Protein AF-Q9XT70-F1 (afdb_monomer)

Solvent-accessible surface area (backbone atoms only — not comparable to full-atom values): 12706 Å² total; per-residue (Å²): 133,89,72,71,48,48,36,24,62,34,78,86,29,61,79,44,94,77,24,34,85,48,96,60,11,75,84,55,67,31,37,98,46,41,75,64,40,51,82,81,72,57,99,53,36,26,34,43,27,81,56,88,96,44,74,44,83,43,78,46,89,71,80,67,80,89,75,64,72,74,79,65,67,95,86,60,75,70,74,50,57,66,58,56,82,60,82,86,77,76,94,63,86,90,65,75,94,70,61,32,33,74,48,19,23,46,26,46,32,27,38,59,44,100,86,75,50,73,43,84,76,44,68,31,37,26,58,43,59,39,34,31,41,37,46,26,79,80,34,73,94,57,76,58,35,83,40,35,38,40,34,33,28,59,69,48,95,90,52,94,48,91,83,42,47,67,25,42,40,79,39,70,45,63,41,89,76,50,42,71,90,54,102,56,70,37,59,54,35,21,43,35,34,40,27,28,98,83,71,41,53,62,71,48,52,74,30,27,29,22,38,65,80,137

Secondary structure (DSSP, 8-state):
-PPPBPPTTSHHHHTSSS-TTSTTTTTTT-SSS---B-TT--SS-EEEEEETTEEEEEE--PPPTTS------TT-----TT--SSPPPP--TT-----GGGSTTEEEEEEE-TTS-EEEEEEEEEEETTEEEE-GGGTTT---GGGEEEEES-S-TTS--TT-EEEEEEEEEE-TT-B-SSSS-BT--EEEEEE-TTSPPPPP-SS--PPPP-

Structure (mmCIF, N/CA/C/O backbone):
data_AF-Q9XT70-F1
#
_entry.id   AF-Q9XT70-F1
#
loop_
_atom_site.group_PDB
_atom_site.id
_atom_site.type_symbol
_atom_site.label_atom_id
_atom_site.label_alt_id
_atom_site.label_c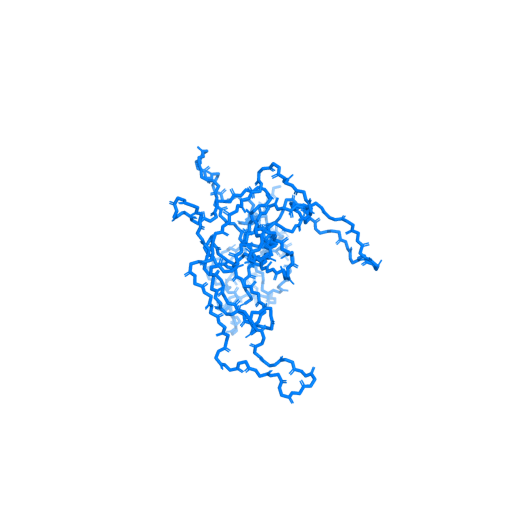omp_id
_atom_site.label_asym_id
_atom_site.label_entity_id
_atom_site.label_seq_id
_atom_site.pdbx_PDB_ins_code
_atom_site.Cartn_x
_atom_site.Cartn_y
_atom_site.Cartn_z
_atom_site.occupancy
_atom_site.B_iso_or_equiv
_atom_site.auth_seq_id
_atom_site.auth_comp_id
_atom_site.auth_asym_id
_atom_site.auth_atom_id
_atom_site.pdbx_PDB_model_num
ATOM 1 N N . MET A 1 1 ? -23.786 9.198 40.413 1.00 52.06 1 MET A N 1
ATOM 2 C CA . MET A 1 1 ? -23.468 7.870 40.974 1.00 52.06 1 MET A CA 1
ATOM 3 C C . MET A 1 1 ? -24.018 6.827 40.024 1.00 52.06 1 MET A C 1
ATOM 5 O O . MET A 1 1 ? -25.213 6.872 39.750 1.00 52.06 1 MET A O 1
ATOM 9 N N . ASP A 1 2 ? -23.165 5.968 39.469 1.00 73.69 2 ASP A N 1
ATOM 10 C CA . ASP A 1 2 ? -23.615 4.888 38.587 1.00 73.69 2 ASP A CA 1
ATOM 11 C C . ASP A 1 2 ? -24.279 3.796 39.440 1.00 73.69 2 ASP A C 1
ATOM 13 O O . ASP A 1 2 ? -23.709 3.357 40.441 1.0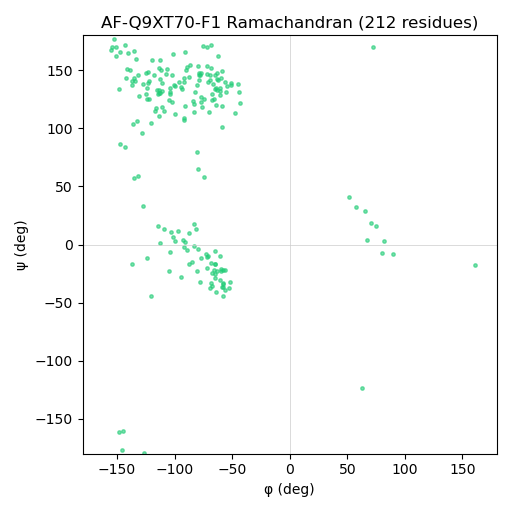0 73.69 2 ASP A O 1
ATOM 17 N N . ARG A 1 3 ? -25.525 3.426 39.113 1.00 86.62 3 ARG A N 1
ATOM 18 C CA . ARG A 1 3 ? -26.271 2.410 39.866 1.00 86.62 3 ARG A CA 1
ATOM 19 C C . ARG A 1 3 ? -25.780 1.017 39.468 1.00 86.62 3 ARG A C 1
ATOM 21 O O . ARG A 1 3 ? -25.443 0.809 38.303 1.00 86.62 3 ARG A O 1
ATOM 28 N N . PRO A 1 4 ? -25.764 0.049 40.399 1.00 91.88 4 PRO A N 1
ATOM 29 C CA . PRO A 1 4 ? -25.389 -1.314 40.062 1.00 91.88 4 PRO A CA 1
ATOM 30 C C . PRO A 1 4 ? -26.407 -1.922 39.093 1.00 91.88 4 PRO A C 1
ATOM 32 O O . PRO A 1 4 ? -27.621 -1.828 39.296 1.00 91.88 4 PRO A O 1
ATOM 35 N N . CYS A 1 5 ? -25.893 -2.565 38.050 1.00 94.69 5 CYS A N 1
ATOM 36 C CA . CYS A 1 5 ? -26.696 -3.319 37.102 1.00 94.69 5 CYS A CA 1
ATOM 37 C C . CYS A 1 5 ? -27.397 -4.502 37.785 1.00 94.69 5 CYS A C 1
ATOM 39 O O . CYS A 1 5 ? -26.812 -5.194 38.627 1.00 94.69 5 CYS A O 1
ATOM 41 N N . LEU A 1 6 ? -28.632 -4.764 37.367 1.00 95.56 6 LEU A N 1
ATOM 42 C CA . LEU A 1 6 ? -29.390 -5.965 37.693 1.00 95.56 6 LEU A CA 1
ATOM 43 C C . LEU A 1 6 ? -28.899 -7.148 36.855 1.00 95.56 6 LEU A C 1
ATOM 45 O O . LEU A 1 6 ? -28.489 -6.991 35.705 1.00 95.56 6 LEU A O 1
ATOM 49 N N . ALA A 1 7 ? -28.970 -8.350 37.428 1.00 94.94 7 ALA A N 1
ATOM 50 C CA . ALA A 1 7 ? -28.641 -9.564 36.695 1.00 94.94 7 ALA A CA 1
ATOM 51 C C . ALA A 1 7 ? -29.695 -9.860 35.616 1.00 94.94 7 ALA A C 1
ATOM 53 O O . ALA A 1 7 ? -30.896 -9.706 35.867 1.00 94.94 7 ALA A O 1
ATOM 54 N N . TRP A 1 8 ? -29.265 -10.335 34.443 1.00 95.06 8 TRP A N 1
ATOM 55 C CA . TRP A 1 8 ? -30.164 -10.609 33.309 1.00 95.06 8 TRP A CA 1
ATOM 56 C C . TRP A 1 8 ? -31.172 -11.736 33.577 1.00 95.06 8 TRP A C 1
ATOM 58 O O . TRP A 1 8 ? -32.170 -11.852 32.869 1.00 95.06 8 TRP A O 1
ATOM 68 N N . ASN A 1 9 ? -30.933 -12.548 34.607 1.00 92.62 9 ASN A N 1
ATOM 69 C CA . ASN A 1 9 ? -31.823 -13.607 35.084 1.00 92.62 9 ASN A CA 1
ATOM 70 C C . ASN A 1 9 ? -32.626 -13.222 36.345 1.00 92.62 9 ASN A C 1
ATOM 72 O O . ASN A 1 9 ? -33.260 -14.082 36.951 1.00 92.62 9 ASN A O 1
ATOM 76 N N . SER A 1 10 ? -32.556 -11.969 36.804 1.00 94.50 10 SER A N 1
ATOM 77 C CA . SER A 1 10 ? -33.317 -11.528 37.980 1.00 94.50 10 SER A CA 1
ATOM 78 C C . SER A 1 10 ? -34.811 -11.421 37.663 1.00 94.50 10 SER A C 1
ATOM 80 O O . SER A 1 10 ? -35.183 -11.037 36.556 1.00 94.50 10 SER A O 1
ATOM 82 N N . ALA A 1 11 ? -35.677 -11.696 38.644 1.00 92.50 11 ALA A N 1
ATOM 83 C CA . ALA A 1 11 ? -37.135 -11.681 38.463 1.00 92.50 11 ALA A CA 1
ATOM 84 C C . ALA A 1 11 ? -37.662 -10.368 37.845 1.00 92.50 11 ALA A C 1
ATOM 86 O O . ALA A 1 11 ? -38.523 -10.383 36.971 1.00 92.50 11 ALA A O 1
ATOM 87 N N . ASN A 1 12 ? -37.069 -9.236 38.232 1.00 90.56 12 ASN A N 1
ATOM 88 C CA . ASN A 1 12 ? -37.420 -7.908 37.721 1.00 90.56 12 ASN A CA 1
ATOM 89 C C . ASN A 1 12 ? -36.971 -7.654 36.270 1.00 90.56 12 ASN A C 1
ATOM 91 O O . ASN A 1 12 ? -37.481 -6.735 35.629 1.00 90.56 12 ASN A O 1
ATOM 95 N N . VAL A 1 13 ? -36.002 -8.422 35.764 1.00 93.62 13 VAL A N 1
ATOM 96 C CA . VAL A 1 13 ? -35.510 -8.342 34.379 1.00 93.62 13 VAL A CA 1
ATOM 97 C C . VAL A 1 13 ? -36.213 -9.359 33.482 1.00 93.62 13 VAL A C 1
ATOM 99 O O . VAL A 1 13 ? -36.415 -9.072 32.309 1.00 93.62 13 VAL A O 1
ATOM 102 N N . LEU A 1 14 ? -36.677 -10.494 34.017 1.00 91.50 14 LEU A N 1
ATOM 103 C CA . LEU A 1 14 ? -37.435 -11.495 33.248 1.00 91.50 14 LEU A CA 1
ATOM 104 C C . LEU A 1 14 ? -38.740 -10.944 32.642 1.00 91.50 14 LEU A C 1
ATOM 106 O O . LEU A 1 14 ? -39.234 -11.484 31.661 1.00 91.50 14 LEU A O 1
ATOM 110 N N . THR A 1 15 ? -39.275 -9.846 33.182 1.00 90.69 15 THR A N 1
ATOM 111 C CA . THR A 1 15 ? -40.440 -9.135 32.625 1.00 90.69 15 THR A CA 1
ATOM 112 C C . THR A 1 15 ? -40.085 -8.157 31.496 1.00 90.69 15 THR A C 1
ATOM 114 O O . THR A 1 15 ? -40.968 -7.486 30.961 1.00 90.69 15 THR A O 1
ATOM 117 N N . LYS A 1 16 ? -38.801 -8.020 31.141 1.00 93.56 16 LYS A N 1
ATOM 118 C CA . LYS A 1 16 ? -38.301 -7.089 30.118 1.00 93.56 16 LYS A CA 1
ATOM 119 C C . LYS A 1 16 ? -38.001 -7.789 28.800 1.00 93.56 16 LYS A C 1
ATOM 121 O O . LYS A 1 16 ? -37.828 -9.002 28.737 1.00 93.56 16 LYS A O 1
ATOM 126 N N . THR A 1 17 ? -37.861 -6.989 27.743 1.00 93.19 17 THR A N 1
ATOM 127 C CA . THR A 1 17 ? -37.582 -7.472 26.387 1.00 93.19 17 THR A CA 1
ATOM 128 C C . THR A 1 17 ? -36.304 -8.299 26.301 1.00 93.19 17 THR A C 1
ATOM 130 O O . THR A 1 17 ? -36.337 -9.346 25.667 1.00 93.19 17 THR A O 1
ATOM 133 N N . TYR A 1 18 ? -35.203 -7.876 26.934 1.00 93.50 18 TYR A N 1
ATOM 134 C CA . TYR A 1 18 ? -33.921 -8.593 26.924 1.00 93.50 18 TYR A CA 1
ATOM 135 C C . TYR A 1 18 ? -33.639 -9.210 28.294 1.00 93.50 18 TYR A C 1
ATOM 137 O O . TYR A 1 18 ? -33.458 -8.497 29.275 1.00 93.50 18 TYR A O 1
ATOM 145 N N . HIS A 1 19 ? -33.606 -10.537 28.371 1.00 93.81 19 HIS A N 1
ATOM 146 C CA . HIS A 1 19 ? -33.410 -11.275 29.618 1.00 93.81 19 HIS A CA 1
ATOM 147 C C . HIS A 1 19 ? -32.815 -12.664 29.338 1.00 93.81 19 HIS A C 1
ATOM 149 O O . HIS A 1 19 ? -32.779 -13.115 28.195 1.00 93.81 19 HIS A O 1
ATOM 155 N N . ALA A 1 20 ? -32.349 -13.353 30.380 1.00 92.69 20 ALA A N 1
ATOM 156 C CA . ALA A 1 20 ? -31.573 -14.591 30.252 1.00 92.69 20 ALA A CA 1
ATOM 157 C C . ALA A 1 20 ? -32.372 -15.845 29.825 1.00 92.69 20 ALA A C 1
ATOM 159 O O . ALA A 1 20 ? -31.768 -16.883 29.586 1.00 92.69 20 ALA A O 1
ATOM 160 N N . HIS A 1 21 ? -33.709 -15.788 29.762 1.00 90.44 21 HIS A N 1
ATOM 161 C CA . HIS A 1 21 ? -34.572 -16.927 29.382 1.00 90.44 21 HIS A CA 1
ATOM 162 C C . HIS A 1 21 ? -35.039 -16.877 27.922 1.00 90.44 21 HIS A C 1
ATOM 164 O O . HIS A 1 21 ? -35.816 -17.728 27.488 1.00 90.44 21 HIS A O 1
ATOM 170 N N . ARG A 1 22 ? -34.582 -15.889 27.149 1.00 91.62 22 ARG A N 1
ATOM 171 C CA . ARG A 1 22 ? -34.867 -15.855 25.717 1.00 91.62 22 ARG A CA 1
ATOM 172 C C . ARG A 1 22 ? -34.141 -16.992 24.989 1.00 91.62 22 ARG A C 1
ATOM 174 O O . ARG A 1 22 ? -33.039 -17.355 25.401 1.00 91.62 22 ARG A O 1
ATOM 181 N N . PRO A 1 23 ? -34.676 -17.484 23.858 1.00 90.94 23 PRO A N 1
ATOM 182 C CA . PRO A 1 23 ? -34.008 -18.515 23.060 1.00 90.94 23 PRO A CA 1
ATOM 183 C C . PRO A 1 23 ? -32.604 -18.113 22.570 1.00 90.94 23 PRO A C 1
ATOM 185 O O . PRO A 1 23 ? -31.710 -18.948 22.488 1.00 90.94 23 PRO A O 1
ATOM 188 N N . ASP A 1 24 ? -32.397 -16.826 22.279 1.00 89.75 24 ASP A N 1
ATOM 189 C CA . ASP A 1 24 ? -31.154 -16.230 21.768 1.00 89.75 24 ASP A CA 1
ATOM 190 C C . ASP A 1 24 ? -30.227 -15.690 22.876 1.00 89.75 24 ASP A C 1
ATOM 192 O O . ASP A 1 24 ? -29.172 -15.118 22.591 1.00 89.75 24 ASP A O 1
ATOM 196 N N . ALA A 1 25 ? -30.582 -15.881 24.153 1.00 85.31 25 ALA A N 1
ATOM 197 C CA . ALA A 1 25 ? -29.895 -15.260 25.284 1.00 85.31 25 ALA A CA 1
ATOM 198 C C . ALA A 1 25 ? -28.391 -15.576 25.323 1.00 85.31 25 ALA A C 1
ATOM 200 O O . ALA A 1 25 ? -27.586 -14.684 25.591 1.00 85.31 25 ALA A O 1
ATOM 201 N N . LEU A 1 26 ? -27.995 -16.810 24.993 1.00 80.94 26 LEU A N 1
ATOM 202 C CA . LEU A 1 26 ? -26.588 -17.220 24.973 1.00 80.94 26 LEU A CA 1
ATOM 203 C C . LEU A 1 26 ? -25.774 -16.455 23.917 1.00 80.94 26 LEU A C 1
ATOM 205 O O . LEU A 1 26 ? -24.659 -16.026 24.203 1.00 80.94 26 LEU A O 1
ATOM 209 N N . GLN A 1 27 ? -26.342 -16.239 22.727 1.00 85.94 27 GLN A N 1
ATOM 210 C CA . GLN A 1 27 ? -25.689 -15.512 21.629 1.00 85.94 27 GLN A CA 1
ATOM 211 C C . GLN A 1 27 ? -25.545 -14.021 21.953 1.00 85.94 27 GLN A C 1
ATOM 213 O O . GLN A 1 27 ? -24.521 -13.409 21.665 1.00 85.94 27 GLN A O 1
ATOM 218 N N . LEU A 1 28 ? -26.549 -13.453 22.623 1.00 88.00 28 LEU A N 1
ATOM 219 C CA . LEU A 1 28 ? -26.556 -12.064 23.087 1.00 88.00 28 LEU A CA 1
ATOM 220 C C . LEU A 1 28 ? -25.743 -11.855 24.382 1.00 88.00 28 LEU A C 1
ATOM 222 O O . LEU A 1 28 ? -25.624 -10.730 24.878 1.00 88.00 28 LEU A O 1
ATOM 226 N N . GLY A 1 29 ? -25.201 -12.931 24.960 1.00 89.00 29 GLY A N 1
ATOM 227 C CA . GLY A 1 29 ? -24.465 -12.907 26.220 1.00 89.00 29 GLY A CA 1
ATOM 228 C C . GLY A 1 29 ? -25.324 -12.520 27.429 1.00 89.00 29 GLY A C 1
ATOM 229 O O . GLY A 1 29 ? -24.804 -11.919 28.367 1.00 89.00 29 GLY A O 1
ATOM 230 N N . LEU A 1 30 ? -26.627 -12.801 27.421 1.00 92.50 30 LEU A N 1
ATOM 231 C CA . LEU A 1 30 ? -27.560 -12.543 28.522 1.00 92.50 30 LEU A CA 1
ATOM 232 C C . LEU A 1 30 ? -27.627 -13.786 29.424 1.00 92.50 30 LEU A C 1
ATOM 234 O O . LEU A 1 30 ? -28.202 -14.800 29.044 1.00 92.50 30 LEU A O 1
ATOM 238 N N . GLY A 1 31 ? -27.044 -13.729 30.625 1.00 89.12 31 GLY A N 1
ATOM 239 C CA . GLY A 1 31 ? -26.946 -14.899 31.509 1.00 89.12 31 GLY A CA 1
ATOM 240 C C . GLY A 1 31 ? -27.075 -14.590 33.001 1.00 89.12 31 GLY A C 1
ATOM 241 O O . GLY A 1 31 ? -27.564 -13.533 33.401 1.00 89.12 31 GLY A O 1
ATOM 242 N N . LYS A 1 32 ? -26.606 -15.515 33.849 1.00 89.75 32 LYS A N 1
ATOM 243 C CA . LYS A 1 32 ? -26.568 -15.365 35.319 1.00 89.75 32 LYS A CA 1
ATOM 244 C C . LYS A 1 32 ? -25.448 -14.408 35.763 1.00 89.75 32 LYS A C 1
ATOM 246 O O . LYS A 1 32 ? -24.541 -14.781 36.499 1.00 89.75 32 LYS A O 1
ATOM 251 N N . HIS A 1 33 ? -25.489 -13.176 35.270 1.00 90.94 33 HIS A N 1
ATOM 252 C CA . HIS A 1 33 ? -24.567 -12.091 35.599 1.00 90.94 33 HIS A CA 1
ATOM 253 C C . HIS A 1 33 ? -25.244 -10.734 35.380 1.00 90.94 33 HIS A C 1
ATOM 255 O O . HIS A 1 33 ? -26.291 -10.646 34.742 1.00 90.94 33 HIS A O 1
ATOM 261 N N . ASN A 1 34 ? -24.609 -9.657 35.836 1.00 93.50 34 ASN A N 1
ATOM 262 C CA . ASN A 1 34 ? -25.086 -8.278 35.697 1.00 93.50 34 ASN A CA 1
ATOM 263 C C . ASN A 1 34 ? -24.190 -7.391 34.812 1.00 93.50 34 ASN A C 1
ATOM 265 O O . ASN A 1 34 ? -24.289 -6.170 34.850 1.00 93.50 34 ASN A O 1
ATOM 269 N N . TYR A 1 35 ? -23.303 -7.983 34.011 1.00 93.12 35 TYR A N 1
ATOM 270 C CA . TYR A 1 35 ? -22.470 -7.235 33.069 1.00 93.12 35 TYR A CA 1
ATOM 271 C C . TYR A 1 35 ? -23.284 -6.547 31.968 1.00 93.12 35 TYR A C 1
ATOM 273 O O . TYR A 1 35 ? -24.263 -7.110 31.476 1.00 93.12 35 TYR A O 1
ATOM 281 N N . CYS A 1 36 ? -22.822 -5.375 31.529 1.00 93.19 36 CYS A N 1
ATOM 282 C CA . CYS A 1 36 ? -23.424 -4.629 30.427 1.00 93.19 36 CYS A CA 1
ATOM 283 C C . CYS A 1 36 ? -23.369 -5.411 29.110 1.00 93.19 36 CYS A C 1
ATOM 285 O O . CYS A 1 36 ? -22.375 -6.085 28.812 1.00 93.19 36 CYS A O 1
ATOM 287 N N . ARG A 1 37 ? -24.433 -5.306 28.316 1.00 94.25 37 ARG A N 1
ATOM 288 C CA . ARG A 1 37 ? -24.573 -5.941 26.999 1.00 94.25 37 ARG A CA 1
ATOM 289 C C . ARG A 1 37 ? -25.149 -4.944 26.005 1.00 94.25 37 ARG A C 1
ATOM 291 O O . ARG A 1 37 ? -25.611 -3.880 26.398 1.00 94.25 37 ARG A O 1
ATOM 298 N N . ASN A 1 38 ? -25.073 -5.272 24.722 1.00 94.44 38 ASN A N 1
ATOM 299 C CA . ASN A 1 38 ? -25.610 -4.431 23.657 1.00 94.44 38 ASN A CA 1
ATOM 300 C C . ASN A 1 38 ? -26.466 -5.260 22.682 1.00 94.44 38 ASN A C 1
ATOM 302 O O . ASN A 1 38 ? -26.111 -5.375 21.509 1.00 94.44 38 ASN A O 1
ATOM 306 N N . PRO A 1 39 ? -27.530 -5.920 23.175 1.00 93.75 39 PRO A N 1
ATOM 307 C CA . PRO A 1 39 ? -28.285 -6.895 22.387 1.00 93.75 39 PRO A CA 1
ATOM 308 C C . PRO A 1 39 ? -29.083 -6.267 21.233 1.00 93.75 39 PRO A C 1
ATOM 310 O O . PRO A 1 39 ? -29.510 -6.966 20.326 1.00 93.75 39 PRO A O 1
ATOM 313 N N . ASP A 1 40 ? -29.273 -4.951 21.260 1.00 91.94 40 ASP A N 1
ATOM 314 C CA . ASP A 1 40 ? -29.991 -4.143 20.278 1.00 91.94 40 ASP A CA 1
ATOM 315 C C . ASP A 1 40 ? -29.066 -3.249 19.437 1.00 91.94 40 ASP A C 1
ATOM 317 O O . ASP A 1 40 ? -29.542 -2.364 18.730 1.00 91.94 40 ASP A O 1
ATOM 321 N N . HIS A 1 41 ? -27.750 -3.489 19.489 1.00 87.06 41 HIS A N 1
ATOM 322 C CA . HIS A 1 41 ? -26.756 -2.821 18.641 1.00 87.06 41 HIS A CA 1
ATOM 323 C C . HIS A 1 41 ? -26.765 -1.285 18.776 1.00 87.06 41 HIS A C 1
ATOM 325 O O . HIS A 1 41 ? -26.452 -0.556 17.832 1.00 87.06 41 HIS A O 1
ATOM 331 N N . GLN A 1 42 ? -27.093 -0.773 19.965 1.00 85.69 42 GLN A N 1
ATOM 332 C CA . GLN A 1 42 ? -27.035 0.654 20.267 1.00 85.69 42 GLN A CA 1
ATOM 333 C C . GLN A 1 42 ? -25.593 1.185 20.302 1.00 85.69 42 GLN A C 1
ATOM 335 O O . GLN A 1 42 ? -24.607 0.448 20.274 1.00 85.69 42 GLN A O 1
ATOM 340 N N . ARG A 1 43 ? -25.448 2.511 20.396 1.00 84.50 43 ARG A N 1
ATOM 341 C CA . ARG A 1 43 ? -24.144 3.193 20.425 1.00 84.50 43 ARG A CA 1
A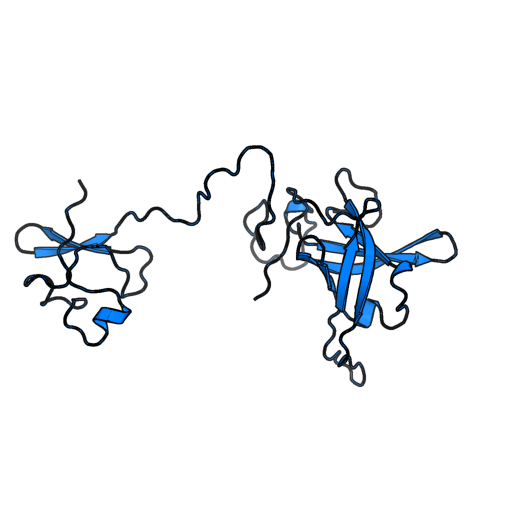TOM 342 C C . ARG A 1 43 ? -23.260 2.784 21.611 1.00 84.50 43 ARG A C 1
ATOM 344 O O . ARG A 1 43 ? -22.037 2.853 21.506 1.00 84.50 43 ARG A O 1
ATOM 351 N N . ARG A 1 44 ? -23.853 2.427 22.751 1.00 87.69 44 ARG A N 1
ATOM 352 C CA . ARG A 1 44 ? -23.140 2.028 23.971 1.00 87.69 44 ARG A CA 1
ATOM 353 C C . ARG A 1 44 ? -23.792 0.785 24.574 1.00 87.69 44 ARG A C 1
ATOM 355 O O . ARG A 1 44 ? -25.017 0.705 24.576 1.00 87.69 44 ARG A O 1
ATOM 362 N N . PRO A 1 45 ? -23.001 -0.146 25.139 1.00 93.31 45 PRO A N 1
ATOM 363 C CA . PRO A 1 45 ? -23.547 -1.214 25.966 1.00 93.31 45 PRO A CA 1
ATOM 364 C C . PRO A 1 45 ? -24.307 -0.638 27.158 1.00 93.31 45 PRO A C 1
ATOM 366 O O . PRO A 1 45 ? -23.942 0.418 27.674 1.00 93.31 45 PRO A O 1
ATOM 369 N N . TRP A 1 46 ? -25.324 -1.344 27.628 1.00 94.88 46 TRP A N 1
ATOM 370 C CA . TRP A 1 46 ? -26.210 -0.899 28.696 1.00 94.88 46 TRP A CA 1
ATOM 371 C C . TRP A 1 46 ? -26.617 -2.064 29.607 1.00 94.88 46 TRP A C 1
ATOM 373 O O . TRP A 1 46 ? -26.303 -3.232 29.354 1.00 94.88 46 TRP A O 1
ATOM 383 N N . CYS A 1 47 ? -27.283 -1.741 30.713 1.00 95.81 47 CYS A N 1
ATOM 384 C CA . CYS A 1 47 ? -27.888 -2.712 31.621 1.00 95.81 47 CYS A CA 1
ATOM 385 C C . CYS A 1 47 ? -29.168 -2.154 32.261 1.00 95.81 47 CYS A C 1
ATOM 387 O O . CYS A 1 47 ? -29.419 -0.946 32.221 1.00 95.81 47 CYS A O 1
ATOM 389 N N . TYR A 1 48 ? -29.979 -3.023 32.871 1.00 95.88 48 TYR A N 1
ATOM 390 C CA . TYR A 1 48 ? -31.107 -2.577 33.692 1.00 95.88 48 TYR A CA 1
ATOM 391 C C . TYR A 1 48 ? -30.642 -2.179 35.091 1.00 95.88 48 TYR A C 1
ATOM 393 O O . TYR A 1 48 ? -29.875 -2.905 35.718 1.00 95.88 48 TYR A O 1
ATOM 401 N N . VAL A 1 49 ? -31.160 -1.072 35.612 1.00 95.31 49 VAL A N 1
ATOM 402 C CA . VAL A 1 49 ? -30.920 -0.605 36.985 1.00 95.31 49 VAL A CA 1
ATOM 403 C C . VAL A 1 49 ? -32.239 -0.395 37.717 1.00 95.31 49 VAL A C 1
ATOM 405 O O . VAL A 1 49 ? -33.244 -0.008 37.116 1.00 95.31 49 VAL A O 1
ATOM 408 N N . GLN A 1 50 ? -32.243 -0.632 39.028 1.00 93.31 50 GLN A N 1
ATOM 409 C CA . GLN A 1 50 ? -33.417 -0.407 39.870 1.00 93.31 50 GLN A CA 1
ATOM 410 C C . GLN A 1 50 ? -33.487 1.066 40.310 1.00 93.31 50 GLN A C 1
ATOM 412 O O . GLN A 1 50 ? -32.560 1.594 40.936 1.00 93.31 50 GLN A O 1
ATOM 417 N N . VAL A 1 51 ? -34.606 1.729 40.016 1.00 91.31 51 VAL A N 1
ATOM 418 C CA . VAL A 1 51 ? -34.921 3.103 40.432 1.00 91.31 51 VAL A CA 1
ATOM 419 C C . VAL A 1 51 ? -36.298 3.118 41.094 1.00 91.31 51 VAL A C 1
ATOM 421 O O . VAL A 1 51 ? -37.336 3.153 40.433 1.00 91.31 51 VAL A O 1
ATOM 424 N N . GLY A 1 52 ? -36.305 3.048 42.429 1.00 88.00 52 GLY A N 1
ATOM 425 C CA . GLY A 1 52 ? -37.533 2.851 43.201 1.00 88.00 52 GLY A CA 1
ATOM 426 C C . GLY A 1 52 ? -38.163 1.498 42.866 1.00 88.00 52 GLY A C 1
ATOM 427 O O . GLY A 1 52 ? -37.500 0.466 42.961 1.00 88.00 52 GLY A O 1
ATOM 428 N N . LEU A 1 53 ? -39.422 1.509 42.425 1.00 85.31 53 LEU A N 1
ATOM 429 C CA . LEU A 1 53 ? -40.152 0.314 41.978 1.00 85.31 53 LEU A CA 1
ATOM 430 C C . LEU A 1 53 ? -39.986 0.010 40.478 1.00 85.31 53 LEU A C 1
ATOM 432 O O . LEU A 1 53 ? -40.478 -1.010 40.004 1.00 85.31 53 LEU A O 1
ATOM 436 N N . LYS A 1 54 ? -39.306 0.877 39.719 1.00 87.88 54 LYS A N 1
ATOM 437 C CA . LYS A 1 54 ? -39.147 0.740 38.265 1.00 87.88 54 LYS A CA 1
ATOM 438 C C . LYS A 1 54 ? -37.732 0.302 37.895 1.00 87.88 54 LYS A C 1
ATOM 440 O O . LYS A 1 54 ? -36.764 0.640 38.572 1.00 87.88 54 LYS A O 1
ATOM 445 N N . GLN A 1 55 ? -37.616 -0.409 36.778 1.00 92.81 55 GLN A N 1
ATOM 446 C CA . GLN A 1 55 ? -36.340 -0.724 36.136 1.00 92.81 55 GLN A CA 1
ATOM 447 C C . GLN A 1 55 ? -36.165 0.168 34.912 1.00 92.81 55 GLN A C 1
ATOM 449 O O . GLN A 1 55 ? -37.061 0.232 34.064 1.00 92.81 55 GLN A O 1
ATOM 454 N N . LEU A 1 56 ? -35.012 0.819 34.818 1.00 93.56 56 LEU A N 1
ATOM 455 C CA . LEU A 1 56 ? -34.635 1.681 33.700 1.00 93.56 56 LEU A CA 1
ATOM 456 C C . LEU A 1 56 ? -33.378 1.143 33.022 1.00 93.56 56 LEU A C 1
ATOM 458 O O . LEU A 1 56 ? -32.617 0.392 33.629 1.00 93.56 56 LEU A O 1
ATOM 462 N N . ILE A 1 57 ? -33.173 1.534 31.768 1.00 92.75 57 ILE A N 1
ATOM 463 C CA . ILE A 1 57 ? -31.933 1.272 31.039 1.00 92.75 57 ILE A CA 1
ATOM 464 C C . ILE A 1 57 ? -30.913 2.337 31.437 1.00 92.75 57 ILE A C 1
ATOM 466 O O . ILE A 1 57 ? -31.220 3.529 31.417 1.00 92.75 57 ILE A O 1
ATOM 470 N N . GLN A 1 58 ? -29.706 1.906 31.790 1.00 93.56 58 GLN A N 1
ATOM 471 C CA . GLN A 1 58 ? -28.567 2.784 32.017 1.00 93.56 58 GLN A CA 1
ATOM 472 C C . GLN A 1 58 ? -27.424 2.394 31.082 1.00 93.56 58 GLN A C 1
ATOM 474 O O . GLN A 1 58 ? -26.989 1.241 31.056 1.00 93.56 58 GLN A O 1
ATOM 479 N N . GLU A 1 59 ? -26.936 3.370 30.318 1.00 94.00 59 GLU A N 1
ATOM 480 C CA . GLU A 1 59 ? -25.762 3.200 29.470 1.00 94.00 59 GLU A CA 1
ATOM 481 C C . GLU A 1 59 ? -24.506 2.997 30.316 1.00 94.00 59 GLU A C 1
ATOM 483 O O . GLU A 1 59 ? -24.260 3.695 31.305 1.00 94.00 59 GLU A O 1
ATOM 488 N N . CYS A 1 60 ? -23.673 2.064 29.882 1.00 89.69 60 CYS A N 1
ATOM 489 C CA . CYS A 1 60 ? -22.410 1.763 30.514 1.00 89.69 60 CYS A CA 1
ATOM 490 C C . CYS A 1 60 ? -21.273 2.526 29.846 1.00 89.69 60 CYS A C 1
ATOM 492 O O . CYS A 1 60 ? -21.120 2.573 28.620 1.00 89.69 60 CYS A O 1
ATOM 494 N N . LYS A 1 61 ? -20.402 3.087 30.681 1.00 85.81 61 LYS A N 1
ATOM 495 C CA . LYS A 1 61 ? -19.127 3.651 30.245 1.00 85.81 61 LYS A CA 1
ATOM 496 C C . LYS A 1 61 ? -18.125 2.514 30.077 1.00 85.81 61 LYS A C 1
ATOM 498 O O . LYS A 1 61 ? -17.312 2.259 30.956 1.00 85.81 61 LYS A O 1
ATOM 503 N N . VAL A 1 62 ? -18.206 1.808 28.954 1.00 76.50 62 VAL A N 1
ATOM 504 C CA . VAL A 1 62 ? -17.141 0.882 28.560 1.00 76.50 62 VAL A CA 1
ATOM 505 C C . VAL A 1 62 ? -16.004 1.723 27.995 1.00 76.50 62 VAL A C 1
ATOM 507 O O . VAL A 1 62 ? -16.219 2.536 27.093 1.00 76.50 62 VAL A O 1
ATOM 510 N N . HIS A 1 63 ? -14.812 1.591 28.573 1.00 71.81 63 HIS A N 1
ATOM 511 C CA . HIS A 1 63 ? -13.626 2.192 27.987 1.00 71.81 63 HIS A CA 1
ATOM 512 C C . HIS A 1 63 ? -13.383 1.528 26.641 1.00 71.81 63 HIS A C 1
ATOM 514 O O . HIS A 1 63 ? -13.226 0.313 26.560 1.00 71.81 63 HIS A O 1
ATOM 520 N N . ASP A 1 64 ? -13.406 2.339 25.592 1.00 61.97 64 ASP A N 1
ATOM 521 C CA . ASP A 1 64 ? -13.125 1.878 24.250 1.00 61.97 64 ASP A CA 1
ATOM 522 C C . ASP A 1 64 ? -11.710 1.281 24.216 1.00 61.97 64 ASP A C 1
ATOM 524 O O . ASP A 1 64 ? -10.722 1.969 24.493 1.00 61.97 64 ASP A O 1
ATOM 528 N N . SER A 1 65 ? -11.603 -0.004 23.884 1.00 59.84 65 SER A N 1
ATOM 529 C CA . SER A 1 65 ? -10.320 -0.655 23.609 1.00 59.84 65 SER A CA 1
ATOM 530 C C . SER A 1 65 ? -9.641 -0.080 22.355 1.00 59.84 65 SER A C 1
ATOM 532 O O . SER A 1 65 ? -8.478 -0.379 22.097 1.00 59.84 65 SER A O 1
ATOM 534 N N . SER A 1 66 ? -10.309 0.813 21.618 1.00 57.44 66 SER A N 1
ATOM 535 C CA . SER A 1 66 ? -9.801 1.467 20.406 1.00 57.44 66 SER A CA 1
ATOM 536 C C . SER A 1 66 ? -8.910 2.698 20.653 1.00 57.44 66 SER A C 1
ATOM 538 O O . SER A 1 66 ? -8.722 3.499 19.740 1.00 57.44 66 SER A O 1
ATOM 540 N N . GLY A 1 67 ? -8.357 2.897 21.858 1.00 54.19 67 GLY A N 1
ATOM 541 C CA . GLY A 1 67 ? -7.640 4.147 22.174 1.00 54.19 67 GLY A CA 1
ATOM 542 C C . GLY A 1 67 ? -6.322 4.052 22.935 1.00 54.19 67 GLY A C 1
ATOM 543 O O . GLY A 1 67 ? -5.566 5.021 22.927 1.00 54.19 67 GLY A O 1
ATOM 544 N N . LYS A 1 68 ? -6.014 2.930 23.590 1.00 44.78 68 LYS A N 1
ATOM 545 C CA . LYS A 1 68 ? -4.718 2.724 24.249 1.00 44.78 68 LYS A CA 1
ATOM 546 C C . LYS A 1 68 ? -4.336 1.250 24.175 1.00 44.78 68 LYS A C 1
ATOM 548 O O . LYS A 1 68 ? -4.535 0.504 25.129 1.00 44.78 68 LYS A O 1
ATOM 553 N N . LYS A 1 69 ? -3.691 0.848 23.073 1.00 49.06 69 LYS A N 1
ATOM 554 C CA . LYS A 1 69 ? -2.582 -0.099 23.250 1.00 49.06 69 LYS A CA 1
ATOM 555 C C . LYS A 1 69 ? -1.672 0.522 24.326 1.00 49.06 69 LYS A C 1
ATOM 557 O O . LYS A 1 69 ? -1.494 1.747 24.283 1.00 49.06 69 LYS A O 1
ATOM 562 N N . PRO A 1 70 ? -1.149 -0.244 25.301 1.00 44.62 70 PRO A N 1
ATOM 563 C CA . PRO A 1 70 ? -0.075 0.249 26.156 1.00 44.62 70 PRO A CA 1
ATOM 564 C C . PRO A 1 70 ? 0.930 0.948 25.249 1.00 44.62 70 PRO A C 1
ATOM 566 O O . PRO A 1 70 ? 1.233 0.407 24.183 1.00 44.62 70 PRO A O 1
ATOM 569 N N . ALA A 1 71 ? 1.34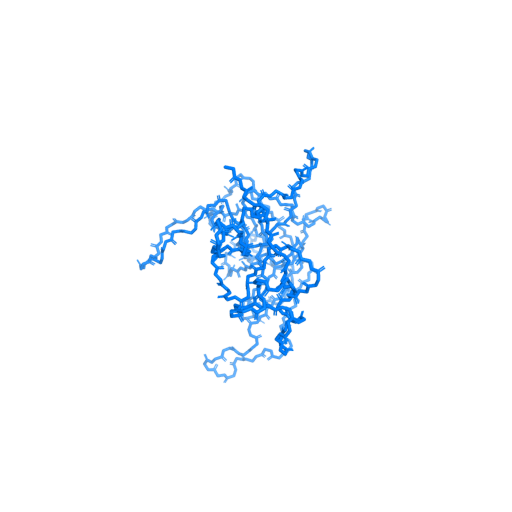6 2.168 25.602 1.00 46.59 71 ALA A N 1
ATOM 570 C CA . ALA A 1 71 ? 2.394 2.848 24.859 1.00 46.59 71 ALA A CA 1
ATOM 571 C C . ALA A 1 71 ? 3.520 1.829 24.679 1.00 46.59 71 ALA A C 1
ATOM 573 O O . ALA A 1 71 ? 4.075 1.354 25.673 1.00 46.59 71 ALA A O 1
ATOM 574 N N . LEU A 1 72 ? 3.760 1.411 23.429 1.00 48.91 72 LEU A N 1
ATOM 575 C CA . LEU A 1 72 ? 4.904 0.569 23.126 1.00 48.91 72 LEU A CA 1
ATOM 576 C C . LEU A 1 72 ? 6.114 1.283 23.748 1.00 48.91 72 LEU A C 1
ATOM 578 O O . LEU A 1 72 ? 6.159 2.520 23.686 1.00 48.91 72 LEU A O 1
ATOM 582 N N . PRO A 1 73 ? 7.049 0.557 24.383 1.00 51.78 73 PRO A N 1
ATOM 583 C CA . PRO A 1 73 ? 8.246 1.170 24.934 1.00 51.78 73 PRO A CA 1
ATOM 584 C C . PRO A 1 73 ? 8.846 2.152 23.915 1.00 51.78 73 PRO A C 1
ATOM 586 O O . PRO A 1 73 ? 8.848 1.852 22.714 1.00 51.78 73 PRO A O 1
ATOM 589 N N . PRO A 1 74 ? 9.300 3.339 24.358 1.00 47.38 74 PRO A N 1
ATOM 590 C CA . PRO A 1 74 ? 9.850 4.354 23.471 1.00 47.38 74 PRO A CA 1
ATOM 591 C C . PRO A 1 74 ? 11.054 3.751 22.742 1.00 47.38 74 PRO A C 1
ATOM 593 O O . PRO A 1 74 ? 12.116 3.578 23.329 1.00 47.38 74 PRO A O 1
ATOM 596 N N . GLY A 1 75 ? 10.867 3.340 21.486 1.00 53.94 75 GLY A N 1
ATOM 597 C CA . GLY A 1 75 ? 11.932 2.667 20.739 1.00 53.94 75 GLY A CA 1
ATOM 598 C C . GLY A 1 75 ? 11.519 1.848 19.518 1.00 53.94 75 GLY A C 1
ATOM 599 O O . GLY A 1 75 ? 12.373 1.600 18.673 1.00 53.94 75 GLY A O 1
ATOM 600 N N . LYS A 1 76 ? 10.247 1.456 19.354 1.00 55.88 76 LYS A N 1
ATOM 601 C CA . LYS A 1 76 ? 9.809 0.761 18.130 1.00 55.88 76 LYS A CA 1
ATOM 602 C C . LYS A 1 76 ? 8.476 1.310 17.636 1.00 55.88 76 LYS A C 1
ATOM 604 O O . LYS A 1 76 ? 7.429 1.017 18.202 1.00 55.88 76 LYS A O 1
ATOM 609 N N . LEU A 1 77 ? 8.509 2.132 16.584 1.00 74.31 77 LEU A N 1
ATOM 610 C CA . LEU A 1 77 ? 7.301 2.324 15.787 1.00 74.31 77 LEU A CA 1
ATOM 611 C C . LEU A 1 77 ? 6.964 0.968 15.154 1.00 74.31 77 LEU A C 1
ATOM 613 O O . LEU A 1 77 ? 7.848 0.284 14.641 1.00 74.31 77 LEU A O 1
ATOM 617 N N . GLU A 1 78 ? 5.697 0.579 15.210 1.00 85.25 78 GLU A N 1
ATOM 618 C CA . GLU A 1 78 ? 5.168 -0.600 14.526 1.00 85.25 78 GLU A CA 1
ATOM 619 C C . GLU A 1 78 ? 4.187 -0.158 13.445 1.00 85.25 78 GLU A C 1
ATOM 621 O O . GLU A 1 78 ? 3.550 0.894 13.556 1.00 85.25 78 GLU A O 1
ATOM 626 N N . PHE A 1 79 ? 4.055 -0.968 12.397 1.00 88.50 79 PHE A N 1
ATOM 627 C CA . PHE A 1 79 ? 3.044 -0.737 11.375 1.00 88.50 79 PHE A CA 1
ATOM 628 C C . PHE A 1 79 ? 1.645 -0.953 11.947 1.00 88.50 79 PHE A C 1
ATOM 630 O O . PHE A 1 79 ? 1.350 -1.994 12.536 1.00 88.50 79 PHE A O 1
ATOM 637 N N . GLN A 1 80 ? 0.765 0.021 11.730 1.00 88.75 80 GLN A N 1
ATOM 638 C CA . GLN A 1 80 ? -0.658 -0.095 12.030 1.00 88.75 80 GLN A CA 1
ATOM 639 C C . GLN A 1 80 ? -1.423 0.107 10.728 1.00 88.75 80 GLN A C 1
ATOM 641 O O . GLN A 1 80 ? -1.518 1.229 10.230 1.00 88.75 80 GLN A O 1
ATOM 646 N N . CYS A 1 81 ? -1.931 -0.988 10.156 1.00 91.88 81 CYS A N 1
ATOM 647 C CA . CYS A 1 81 ? -2.533 -0.928 8.831 1.00 91.88 81 CYS A CA 1
ATOM 648 C C . CYS A 1 81 ? -3.725 0.038 8.804 1.00 91.88 81 CYS A C 1
ATOM 650 O O . CYS A 1 81 ? -4.474 0.155 9.777 1.00 91.88 81 CYS A O 1
ATOM 652 N N . GLY A 1 82 ? -3.890 0.755 7.693 1.00 89.06 82 GLY A N 1
ATOM 653 C CA . GLY A 1 82 ? -5.030 1.645 7.464 1.00 89.06 82 GLY A CA 1
ATOM 654 C C . GLY A 1 82 ? -5.083 2.874 8.376 1.00 89.06 82 GLY A C 1
ATOM 655 O O . GLY A 1 82 ? -6.027 3.660 8.286 1.00 89.06 82 GLY A O 1
ATOM 656 N N . GLN A 1 83 ? -4.076 3.081 9.228 1.00 83.69 83 GLN A N 1
ATOM 657 C CA . GLN A 1 83 ? -3.963 4.271 10.056 1.00 83.69 83 GLN A CA 1
ATOM 658 C C . GLN A 1 83 ? -3.102 5.328 9.366 1.00 83.69 83 GLN A C 1
ATOM 660 O O . GLN A 1 83 ? -2.016 5.054 8.860 1.00 83.69 83 GLN A O 1
ATOM 665 N N . LYS A 1 84 ? -3.588 6.568 9.375 1.00 80.50 84 LYS A N 1
ATOM 666 C CA . LYS A 1 84 ? -2.879 7.739 8.856 1.00 80.50 84 LYS A CA 1
ATOM 667 C C . LYS A 1 84 ? -2.966 8.900 9.838 1.00 80.50 84 LYS A C 1
ATOM 669 O O . LYS A 1 84 ? -3.849 8.925 10.695 1.00 80.50 84 LYS A O 1
ATOM 674 N N . ALA A 1 85 ? -2.051 9.859 9.715 1.00 69.19 85 ALA A N 1
ATOM 675 C CA . ALA A 1 85 ? -1.871 10.912 10.715 1.00 69.19 85 ALA A CA 1
ATOM 676 C C . ALA A 1 85 ? -3.081 11.858 10.857 1.00 69.19 85 ALA A C 1
ATOM 678 O O . ALA A 1 85 ? -3.262 12.444 11.924 1.00 69.19 85 ALA A O 1
ATOM 679 N N . LEU A 1 86 ? -3.909 12.007 9.813 1.00 65.69 86 LEU A N 1
ATOM 680 C CA . LEU A 1 86 ? -5.072 12.902 9.808 1.00 65.69 86 LEU A CA 1
ATOM 681 C C . LEU A 1 86 ? -6.384 12.157 9.513 1.00 65.69 86 LEU A C 1
ATOM 683 O O . LEU A 1 86 ? -6.456 11.279 8.648 1.00 65.69 86 LEU A O 1
ATOM 687 N N . ARG A 1 87 ? -7.453 12.555 10.219 1.00 55.78 87 ARG A N 1
ATOM 688 C CA . ARG A 1 87 ? -8.827 12.083 9.974 1.00 55.78 87 ARG A CA 1
ATOM 689 C C . ARG A 1 87 ? -9.309 12.509 8.573 1.00 55.78 87 ARG A C 1
ATOM 691 O O . ARG A 1 87 ? -8.897 13.565 8.095 1.00 55.78 87 ARG A O 1
ATOM 698 N N . PRO A 1 88 ? -10.162 11.709 7.905 1.00 53.69 88 PRO A N 1
ATOM 699 C CA . PRO A 1 88 ? -10.552 11.962 6.521 1.00 53.69 88 PRO A CA 1
ATOM 700 C C . PRO A 1 88 ? -11.250 13.319 6.341 1.00 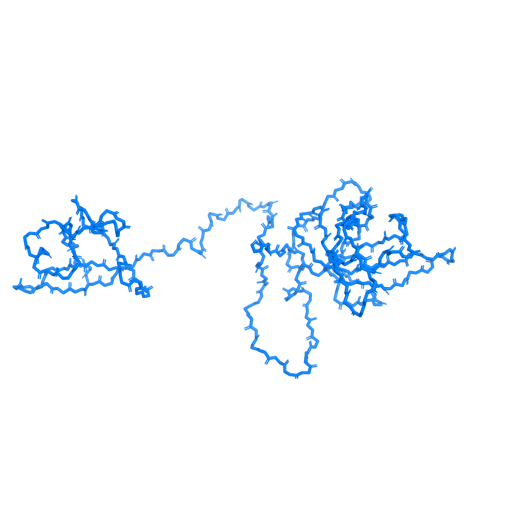53.69 88 PRO A C 1
ATOM 702 O O . PRO A 1 88 ? -12.161 13.654 7.096 1.00 53.69 88 PRO A O 1
ATOM 705 N N . ARG A 1 89 ? -10.857 14.065 5.300 1.00 51.00 89 ARG A N 1
ATOM 706 C CA . ARG A 1 89 ? -11.714 15.078 4.666 1.00 51.00 89 ARG A CA 1
ATOM 707 C C . ARG A 1 89 ? -12.711 14.361 3.742 1.00 51.00 89 ARG A C 1
ATOM 709 O O . ARG A 1 89 ? -12.380 13.321 3.172 1.00 51.00 89 ARG A O 1
ATOM 716 N N . PHE A 1 90 ? -13.928 14.891 3.634 1.00 49.31 90 PHE A N 1
ATOM 717 C CA . PHE A 1 90 ? -14.982 14.362 2.760 1.00 49.31 90 PHE A CA 1
ATOM 718 C C . PHE A 1 90 ? -14.580 14.413 1.272 1.00 49.31 90 PHE A C 1
ATOM 720 O O . PHE A 1 90 ? -13.653 15.134 0.908 1.00 49.31 90 PHE A O 1
ATOM 727 N N . LYS A 1 91 ? -15.279 13.632 0.428 1.00 42.22 91 LYS A N 1
ATOM 728 C CA . LYS A 1 91 ? -15.093 13.555 -1.037 1.00 42.22 91 LYS A CA 1
ATOM 729 C C . LYS A 1 91 ? -14.906 14.950 -1.657 1.00 42.22 91 LYS A C 1
ATOM 731 O O . LYS A 1 91 ? -15.803 15.781 -1.565 1.00 42.22 91 LYS A O 1
ATOM 736 N N . ILE A 1 92 ? -13.778 15.157 -2.336 1.00 52.81 92 ILE A N 1
ATOM 737 C CA . ILE A 1 92 ? -13.478 16.359 -3.128 1.00 52.81 92 ILE A CA 1
ATOM 738 C C . ILE A 1 92 ? -13.689 16.008 -4.607 1.00 52.81 92 ILE A C 1
ATOM 740 O O . ILE A 1 92 ? -13.076 15.063 -5.104 1.00 52.81 92 ILE A O 1
ATOM 744 N N . ILE A 1 93 ? -14.556 16.738 -5.315 1.00 51.66 93 ILE A N 1
ATOM 745 C CA . ILE A 1 93 ? -14.706 16.624 -6.777 1.00 51.66 93 ILE A CA 1
ATOM 746 C C . ILE A 1 93 ? -13.529 17.367 -7.426 1.00 51.66 93 ILE A C 1
ATOM 748 O O . ILE A 1 93 ? -13.283 18.518 -7.087 1.00 51.66 93 ILE A O 1
ATOM 752 N N . GLY A 1 94 ? -12.787 16.710 -8.324 1.00 70.38 94 GLY A N 1
ATOM 753 C CA . GLY A 1 94 ? -11.591 17.275 -8.975 1.00 70.38 94 GLY A CA 1
ATOM 754 C C . GLY A 1 94 ? -10.265 17.041 -8.233 1.00 70.38 94 GLY A C 1
ATOM 755 O O . GLY A 1 94 ? -9.206 17.269 -8.809 1.00 70.38 94 GLY A O 1
ATOM 756 N N . GLY A 1 95 ? -10.312 16.511 -7.005 1.00 71.00 95 GLY A N 1
ATOM 757 C CA . GLY A 1 95 ? -9.128 16.235 -6.184 1.00 71.00 95 GLY A CA 1
ATOM 758 C C . GLY A 1 95 ? -8.449 17.492 -5.620 1.00 71.00 95 GLY A C 1
ATOM 759 O O . GLY A 1 95 ? -8.770 18.619 -5.976 1.00 71.00 95 GLY A O 1
ATOM 760 N N . GLU A 1 96 ? -7.505 17.291 -4.703 1.00 76.69 96 GLU A N 1
ATOM 761 C CA . GLU A 1 96 ? -6.631 18.334 -4.152 1.00 76.69 96 GLU A CA 1
ATOM 762 C C . GLU A 1 96 ? -5.232 17.725 -3.980 1.00 76.69 96 GLU A C 1
ATOM 764 O O . GLU A 1 96 ? -5.101 16.516 -3.752 1.00 76.69 96 GLU A O 1
ATOM 769 N N . PHE A 1 97 ? -4.181 18.545 -4.066 1.00 81.81 97 PHE A N 1
ATOM 770 C CA . PHE A 1 97 ? -2.846 18.117 -3.653 1.00 81.81 97 PHE A CA 1
ATOM 771 C C . PHE A 1 97 ? -2.883 17.605 -2.208 1.00 81.81 97 PHE A C 1
ATOM 773 O O . PHE A 1 97 ? -3.496 18.210 -1.330 1.00 81.81 97 PHE A O 1
ATOM 780 N N . THR A 1 98 ? -2.214 16.481 -1.950 1.00 80.56 98 THR A N 1
ATOM 781 C CA . THR A 1 98 ? -2.173 15.871 -0.619 1.00 80.56 98 THR A CA 1
ATOM 782 C C . THR A 1 98 ? -0.741 15.713 -0.133 1.00 80.56 98 THR A C 1
ATOM 784 O O . THR A 1 98 ? 0.183 15.524 -0.922 1.00 80.56 98 THR A O 1
ATOM 787 N N . ILE A 1 99 ? -0.564 15.801 1.182 1.00 85.06 99 ILE A N 1
ATOM 788 C CA . ILE A 1 99 ? 0.704 15.493 1.842 1.00 85.06 99 ILE A CA 1
ATOM 789 C C . ILE A 1 99 ? 0.854 13.976 1.993 1.00 85.06 99 ILE A C 1
ATOM 791 O O . ILE A 1 99 ? -0.141 13.249 2.065 1.00 85.06 99 ILE A O 1
ATOM 795 N N . ILE A 1 100 ? 2.087 13.482 2.059 1.00 89.06 100 ILE A N 1
ATOM 796 C CA . ILE A 1 100 ? 2.349 12.039 2.054 1.00 89.06 100 ILE A CA 1
ATOM 797 C C . ILE A 1 100 ? 1.798 11.329 3.300 1.00 89.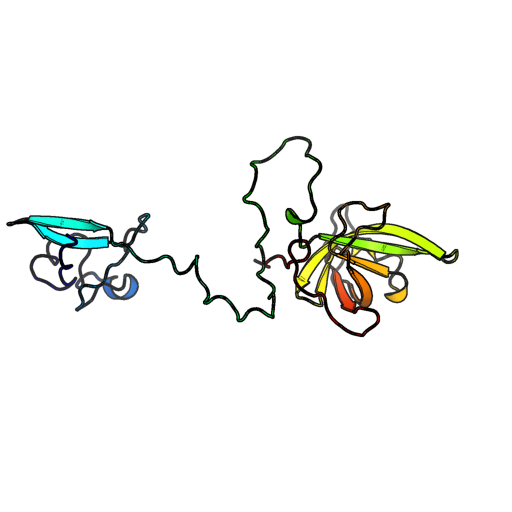06 100 ILE A C 1
ATOM 799 O O . ILE A 1 100 ? 1.348 10.192 3.225 1.00 89.06 100 ILE A O 1
ATOM 803 N N . GLU A 1 101 ? 1.705 12.023 4.431 1.00 87.75 101 GLU A N 1
ATOM 804 C CA . GLU A 1 101 ? 1.141 11.526 5.690 1.00 87.75 101 GLU A CA 1
ATOM 805 C C . GLU A 1 101 ? -0.362 11.210 5.593 1.00 87.75 101 GLU A C 1
ATOM 807 O O . GLU A 1 101 ? -0.909 10.508 6.448 1.00 87.75 101 GLU A O 1
ATOM 812 N N . ASN A 1 102 ? -1.043 11.713 4.555 1.00 86.69 102 ASN A N 1
ATOM 813 C CA . ASN A 1 102 ? -2.438 11.388 4.260 1.00 86.69 102 ASN A CA 1
ATOM 814 C C . ASN A 1 102 ? -2.605 10.145 3.384 1.00 86.69 102 ASN A C 1
ATOM 816 O O . ASN A 1 102 ? -3.719 9.614 3.321 1.00 86.69 102 ASN A O 1
ATOM 820 N N . GLN A 1 103 ? -1.534 9.708 2.719 1.00 91.44 103 GLN A N 1
ATOM 821 C CA . GLN A 1 103 ? -1.459 8.503 1.891 1.00 91.44 103 GLN A CA 1
ATOM 822 C C . GLN A 1 103 ? -0.160 7.730 2.198 1.00 91.44 103 GLN A C 1
ATOM 824 O O . GLN A 1 103 ? 0.645 7.489 1.298 1.00 91.44 103 GLN A O 1
ATOM 829 N N . PRO A 1 104 ? 0.078 7.341 3.467 1.00 94.06 104 PRO A N 1
ATOM 830 C CA . PRO A 1 104 ? 1.385 6.848 3.914 1.00 94.06 104 PRO A CA 1
ATOM 831 C C . PRO A 1 104 ? 1.750 5.457 3.364 1.00 94.06 104 PRO A C 1
ATOM 833 O O . PRO A 1 104 ? 2.881 5.009 3.508 1.00 94.06 104 PRO A O 1
ATOM 836 N N . TRP A 1 105 ? 0.802 4.764 2.736 1.00 96.62 105 TRP A N 1
ATOM 837 C CA . TRP A 1 105 ? 1.008 3.490 2.041 1.00 96.62 105 TRP A CA 1
ATOM 838 C C . TRP A 1 105 ? 1.319 3.653 0.554 1.00 96.62 105 TRP A C 1
ATOM 840 O O . TRP A 1 105 ? 1.534 2.649 -0.120 1.00 96.62 105 TRP A O 1
ATOM 850 N N . PHE A 1 106 ? 1.330 4.875 0.014 1.00 97.12 106 PHE A N 1
ATOM 851 C CA . PHE A 1 106 ? 1.610 5.087 -1.402 1.00 97.12 106 PHE A CA 1
ATOM 852 C C . PHE A 1 106 ? 3.049 4.687 -1.748 1.00 97.12 106 PHE A C 1
ATOM 854 O O . PHE A 1 106 ? 4.012 5.186 -1.160 1.00 97.12 106 PHE A O 1
ATOM 861 N N . ALA A 1 107 ? 3.181 3.807 -2.737 1.00 98.19 107 ALA A N 1
ATOM 862 C CA . ALA A 1 107 ? 4.450 3.372 -3.293 1.00 98.19 107 ALA A CA 1
ATOM 863 C C . ALA A 1 107 ? 4.603 3.917 -4.714 1.00 98.19 107 ALA A C 1
ATOM 865 O O . ALA A 1 107 ? 3.818 3.590 -5.602 1.00 98.19 107 ALA A O 1
ATOM 866 N N . ALA A 1 108 ? 5.619 4.745 -4.939 1.00 97.69 108 ALA A N 1
ATOM 867 C CA . ALA A 1 108 ? 5.926 5.277 -6.259 1.00 97.69 108 ALA A CA 1
ATOM 868 C C . ALA A 1 108 ? 6.923 4.353 -6.967 1.00 97.69 108 ALA A C 1
ATOM 870 O O . ALA A 1 108 ? 8.040 4.162 -6.480 1.00 97.69 108 ALA A O 1
ATOM 871 N N . ILE A 1 109 ? 6.526 3.789 -8.107 1.00 98.38 109 ILE A N 1
ATOM 872 C CA . ILE A 1 109 ? 7.295 2.779 -8.839 1.00 98.38 109 ILE A CA 1
ATOM 873 C C . ILE A 1 109 ? 7.924 3.434 -10.069 1.00 98.38 109 ILE A C 1
ATOM 875 O O . ILE A 1 109 ? 7.232 4.031 -10.898 1.00 98.38 109 ILE A O 1
ATOM 879 N N . TYR A 1 110 ? 9.245 3.321 -10.184 1.00 97.38 110 TYR A N 1
ATOM 880 C CA . TYR A 1 110 ? 10.041 3.884 -11.271 1.00 97.38 110 TYR A CA 1
ATOM 881 C C . TYR A 1 110 ? 10.727 2.773 -12.046 1.00 97.38 110 TYR A C 1
ATOM 883 O O . TYR A 1 110 ? 11.170 1.790 -11.456 1.00 97.38 110 TYR A O 1
ATOM 891 N N . ARG A 1 111 ? 10.870 2.976 -13.356 1.00 96.56 111 ARG A N 1
ATOM 892 C CA . ARG A 1 111 ? 11.666 2.121 -14.233 1.00 96.56 111 ARG A CA 1
ATOM 893 C C . ARG A 1 111 ? 12.993 2.792 -14.577 1.00 96.56 111 ARG A C 1
ATOM 895 O O . ARG A 1 111 ? 13.007 3.972 -14.933 1.00 96.56 111 ARG A O 1
ATOM 902 N N . ARG A 1 112 ? 14.088 2.041 -14.495 1.00 95.12 112 ARG A N 1
ATOM 903 C CA . ARG A 1 112 ? 15.430 2.405 -14.959 1.00 95.12 112 ARG A CA 1
ATOM 904 C C . ARG A 1 112 ? 15.539 2.229 -16.466 1.00 95.12 112 ARG A C 1
ATOM 906 O O . ARG A 1 112 ? 15.051 1.253 -17.029 1.00 95.12 112 ARG A O 1
ATOM 913 N N . HIS A 1 113 ? 16.244 3.145 -17.111 1.00 92.38 113 HIS A N 1
ATOM 914 C CA . HIS A 1 113 ? 16.597 3.047 -18.525 1.00 92.38 113 HIS A CA 1
ATOM 915 C C . HIS A 1 113 ? 18.104 2.858 -18.687 1.00 92.38 113 HIS A C 1
ATOM 917 O O . HIS A 1 113 ? 18.889 3.231 -17.817 1.00 92.38 113 HIS A O 1
ATOM 923 N N . ARG A 1 114 ? 18.526 2.326 -19.841 1.00 84.88 114 ARG A N 1
ATOM 924 C CA . ARG A 1 114 ? 19.944 2.038 -20.141 1.00 84.88 114 ARG A CA 1
ATOM 925 C C . ARG A 1 114 ? 20.861 3.271 -20.065 1.00 84.88 114 ARG A C 1
ATOM 927 O O . ARG A 1 114 ? 22.054 3.112 -19.858 1.00 84.88 114 ARG A O 1
ATOM 934 N N . GLY A 1 115 ? 20.307 4.481 -20.189 1.00 83.12 115 GLY A N 1
ATOM 935 C CA . GLY A 1 115 ? 21.029 5.753 -20.042 1.00 83.12 115 GLY A CA 1
ATOM 936 C C . GLY A 1 115 ? 21.118 6.287 -18.606 1.00 83.12 115 GLY A C 1
ATOM 937 O O . GLY A 1 115 ? 21.469 7.446 -18.420 1.00 83.12 115 GLY A O 1
ATOM 938 N N . GLY A 1 116 ? 20.737 5.498 -17.595 1.00 85.88 116 GLY A N 1
ATOM 939 C CA . GLY A 1 116 ? 20.781 5.894 -16.181 1.00 85.88 116 GLY A CA 1
ATOM 940 C C . GLY A 1 116 ? 19.611 6.769 -15.718 1.00 85.88 116 GLY A C 1
ATOM 941 O O . GLY A 1 116 ? 19.467 7.010 -14.521 1.00 85.88 116 GLY A O 1
ATOM 942 N N . SER A 1 117 ? 18.743 7.213 -16.632 1.00 91.56 117 SER A N 1
ATOM 943 C CA . SER A 1 117 ? 17.514 7.921 -16.276 1.00 91.56 117 SER A CA 1
ATOM 944 C C . SER A 1 117 ? 16.483 6.979 -15.647 1.00 91.56 117 SER A C 1
ATOM 946 O O . SER A 1 117 ? 16.455 5.772 -15.908 1.00 91.56 117 SER A O 1
ATOM 948 N N . VAL A 1 118 ? 15.610 7.548 -14.815 1.00 93.38 118 VAL A N 1
ATOM 949 C CA . VAL A 1 118 ? 14.473 6.848 -14.209 1.00 93.38 118 VAL A CA 1
ATOM 950 C C . VAL A 1 118 ? 13.179 7.565 -14.563 1.00 93.38 118 VAL A C 1
ATOM 952 O O . VAL A 1 118 ? 13.122 8.792 -14.551 1.00 93.38 118 VAL A O 1
ATOM 955 N N . THR A 1 119 ? 12.130 6.809 -14.869 1.00 94.88 119 THR A N 1
ATOM 956 C CA . THR A 1 119 ? 10.798 7.360 -15.162 1.00 94.88 119 THR A CA 1
ATOM 957 C C . THR A 1 119 ? 9.771 6.752 -14.231 1.00 94.88 119 THR A C 1
ATOM 959 O O . THR A 1 119 ? 9.759 5.533 -14.056 1.00 94.88 119 THR A O 1
ATOM 962 N N . TYR A 1 120 ? 8.895 7.580 -13.668 1.00 95.81 120 TYR A N 1
ATOM 963 C CA . TYR A 1 120 ? 7.717 7.093 -12.955 1.00 95.81 120 TYR A CA 1
ATOM 964 C C . TYR A 1 120 ? 6.837 6.292 -13.918 1.00 95.81 120 TYR A C 1
ATOM 966 O O . TYR A 1 120 ? 6.586 6.746 -15.034 1.00 95.81 120 TYR A O 1
ATOM 974 N N . VAL A 1 121 ? 6.395 5.107 -13.499 1.00 96.12 121 VAL A N 1
ATOM 975 C CA . VAL A 1 121 ? 5.562 4.229 -14.335 1.00 96.12 121 VAL A CA 1
ATOM 976 C C . VAL A 1 121 ? 4.216 3.927 -13.697 1.00 96.12 121 VAL A C 1
ATOM 978 O O . VAL A 1 121 ? 3.204 4.019 -14.380 1.00 96.12 121 VAL A O 1
ATOM 981 N N . CYS A 1 122 ? 4.185 3.614 -12.403 1.00 97.56 122 CYS A N 1
ATOM 982 C CA . CYS A 1 122 ? 2.965 3.208 -11.716 1.00 97.56 122 CYS A CA 1
ATOM 983 C C . CYS A 1 122 ? 2.982 3.580 -10.233 1.00 97.56 122 CYS A C 1
ATOM 985 O O . CYS A 1 122 ? 4.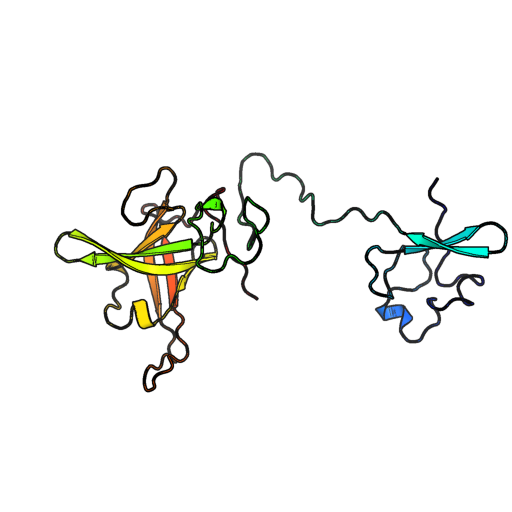030 3.821 -9.629 1.00 97.56 122 CYS A O 1
ATOM 987 N N . GLY A 1 123 ? 1.788 3.583 -9.648 1.00 97.62 123 GLY A N 1
ATOM 988 C CA . GLY A 1 123 ? 1.604 3.567 -8.204 1.00 97.62 123 GLY A CA 1
ATOM 989 C C . GLY A 1 123 ? 1.490 2.138 -7.669 1.00 97.62 123 GLY A C 1
ATOM 990 O O . GLY A 1 123 ? 1.246 1.179 -8.403 1.00 97.62 123 GLY A O 1
ATOM 991 N N . GLY A 1 124 ? 1.624 2.008 -6.359 1.00 98.25 124 GLY A N 1
ATOM 992 C CA . GLY A 1 124 ? 1.353 0.793 -5.608 1.00 98.25 124 GLY A CA 1
ATOM 993 C C . GLY A 1 124 ? 0.953 1.122 -4.176 1.00 98.25 124 GLY A C 1
ATOM 994 O O . GLY A 1 124 ? 0.952 2.286 -3.767 1.00 98.25 124 GLY A O 1
ATOM 995 N N . SER A 1 125 ? 0.616 0.089 -3.411 1.00 98.50 125 SER A N 1
ATOM 996 C CA . SER A 1 125 ? 0.292 0.206 -1.990 1.00 98.50 125 SER A CA 1
ATOM 997 C C . SER A 1 125 ? 1.172 -0.712 -1.156 1.00 98.50 125 SER A C 1
ATOM 999 O O . SER A 1 125 ? 1.269 -1.905 -1.435 1.00 98.50 125 SER A O 1
ATOM 1001 N N . LEU A 1 126 ? 1.795 -0.174 -0.111 1.00 98.50 126 LEU A N 1
ATOM 1002 C CA . LEU A 1 126 ? 2.501 -0.961 0.892 1.00 98.50 126 LEU A CA 1
ATOM 1003 C C . LEU A 1 126 ? 1.479 -1.733 1.737 1.00 98.50 126 LEU A C 1
ATOM 1005 O O . LEU A 1 126 ? 0.693 -1.132 2.466 1.00 98.50 126 LEU A O 1
ATOM 1009 N N . ILE A 1 127 ? 1.489 -3.061 1.650 1.00 98.25 127 ILE A N 1
ATOM 1010 C CA . ILE A 1 127 ? 0.543 -3.943 2.365 1.00 98.25 127 ILE A CA 1
ATOM 1011 C C . ILE A 1 127 ? 1.198 -4.644 3.559 1.00 98.25 127 ILE A C 1
ATOM 1013 O O . ILE A 1 127 ? 0.533 -5.016 4.520 1.00 98.25 127 ILE A O 1
ATOM 1017 N N . SER A 1 128 ? 2.522 -4.779 3.538 1.00 97.31 128 SER A N 1
ATOM 1018 C CA . SER A 1 128 ? 3.335 -5.224 4.671 1.00 97.31 128 SER A CA 1
ATOM 1019 C C . SER A 1 128 ? 4.735 -4.600 4.563 1.00 97.31 128 SER A C 1
ATOM 1021 O O . SER A 1 128 ? 5.050 -4.045 3.508 1.00 97.31 128 SER A O 1
ATOM 1023 N N . PRO A 1 129 ? 5.605 -4.689 5.589 1.00 97.19 129 PRO A N 1
ATOM 1024 C CA . PRO A 1 129 ? 6.907 -4.011 5.582 1.00 97.19 129 PRO A CA 1
ATOM 1025 C C . PRO A 1 129 ? 7.760 -4.283 4.334 1.00 97.19 129 PRO A C 1
ATOM 1027 O O . PRO A 1 129 ? 8.533 -3.427 3.914 1.00 97.19 129 PRO A O 1
ATOM 1030 N N . CYS A 1 130 ? 7.641 -5.476 3.750 1.00 98.12 130 CYS A N 1
ATOM 1031 C CA . CYS A 1 130 ? 8.464 -5.920 2.624 1.00 98.12 130 CYS A CA 1
ATOM 1032 C C . CYS A 1 130 ? 7.670 -6.080 1.322 1.00 98.12 130 CYS A C 1
ATOM 1034 O O . CYS A 1 130 ? 8.244 -6.537 0.338 1.00 98.12 130 CYS A O 1
ATOM 1036 N N . TRP A 1 131 ? 6.365 -5.788 1.310 1.00 98.62 131 TRP A N 1
ATOM 1037 C CA . TRP A 1 131 ? 5.500 -6.114 0.176 1.00 98.62 131 TRP A CA 1
ATOM 1038 C C . TRP A 1 131 ? 4.661 -4.927 -0.271 1.00 98.62 131 TRP A C 1
ATOM 1040 O O . TRP A 1 131 ? 3.921 -4.328 0.516 1.00 98.62 131 TRP A O 1
ATOM 1050 N N . VAL A 1 132 ? 4.742 -4.655 -1.569 1.00 98.81 132 VAL A N 1
ATOM 1051 C CA . VAL A 1 132 ? 3.923 -3.680 -2.282 1.00 98.81 132 VAL A CA 1
ATOM 1052 C C . VAL A 1 132 ? 3.020 -4.418 -3.260 1.00 98.81 132 VAL A C 1
ATOM 1054 O O . VAL A 1 132 ? 3.484 -5.280 -4.003 1.00 98.81 132 VAL A O 1
ATOM 1057 N N . VAL A 1 133 ? 1.739 -4.064 -3.276 1.00 98.69 133 VAL A N 1
ATOM 1058 C CA . VAL A 1 133 ? 0.794 -4.494 -4.312 1.00 98.69 133 VAL A CA 1
ATOM 1059 C C . VAL A 1 133 ? 0.673 -3.414 -5.387 1.00 98.69 133 VAL A C 1
ATOM 1061 O O . VAL A 1 133 ? 0.663 -2.219 -5.081 1.00 98.69 133 VAL A O 1
ATOM 1064 N N . SER A 1 134 ? 0.601 -3.823 -6.648 1.00 98.44 134 SER A N 1
ATOM 1065 C CA . SER A 1 134 ? 0.385 -2.964 -7.818 1.00 98.44 134 SER A CA 1
ATOM 1066 C C . SER A 1 134 ? -0.400 -3.753 -8.880 1.00 98.44 134 SER A C 1
ATOM 1068 O O . SER A 1 134 ? -1.039 -4.749 -8.545 1.00 98.44 134 SER A O 1
ATOM 1070 N N . ALA A 1 135 ? -0.377 -3.321 -10.138 1.00 97.44 135 ALA A N 1
ATOM 1071 C CA . ALA A 1 135 ? -1.089 -3.949 -11.250 1.00 97.44 135 ALA A CA 1
ATOM 1072 C C . ALA A 1 135 ? -0.122 -4.678 -12.197 1.00 97.44 135 ALA A C 1
ATOM 1074 O O . ALA A 1 135 ? 1.005 -4.225 -12.396 1.00 97.44 135 ALA A O 1
ATOM 1075 N N . THR A 1 136 ? -0.541 -5.788 -12.810 1.00 96.94 136 THR A N 1
ATOM 1076 C CA . THR A 1 136 ? 0.320 -6.567 -13.724 1.00 96.94 136 THR A CA 1
ATOM 1077 C C . THR A 1 136 ? 0.626 -5.797 -15.010 1.00 96.94 136 THR A C 1
ATOM 1079 O O . THR A 1 136 ? 1.757 -5.860 -15.504 1.00 96.94 136 THR A O 1
ATOM 1082 N N . HIS A 1 137 ? -0.317 -5.008 -15.535 1.00 94.62 137 HIS A N 1
ATOM 1083 C CA . HIS A 1 137 ? -0.103 -4.250 -16.775 1.00 94.62 137 HIS A CA 1
ATOM 1084 C C . HIS A 1 137 ? 1.079 -3.262 -16.693 1.00 94.62 137 HIS A C 1
ATOM 1086 O O . HIS A 1 137 ? 1.682 -2.943 -17.718 1.00 94.62 137 HIS A O 1
ATOM 1092 N N . CYS A 1 138 ? 1.472 -2.829 -15.488 1.00 96.31 138 CYS A N 1
ATOM 1093 C CA . CYS A 1 138 ? 2.648 -1.983 -15.251 1.00 96.31 138 CYS A CA 1
ATOM 1094 C C . CYS A 1 138 ? 3.979 -2.656 -15.639 1.00 96.31 138 CYS A C 1
ATOM 1096 O O . CYS A 1 138 ? 4.983 -1.975 -15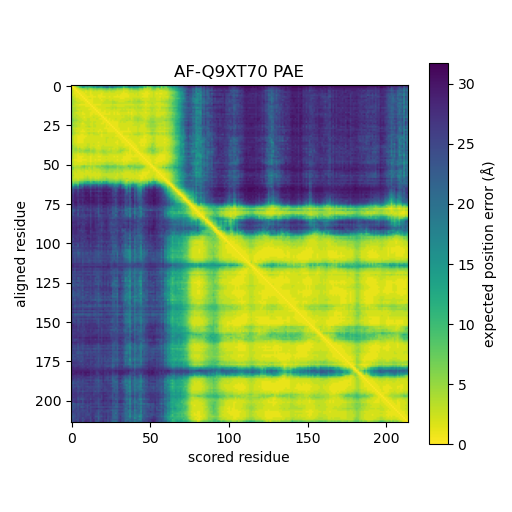.877 1.00 96.31 138 CYS A O 1
ATOM 1098 N N . PHE A 1 139 ? 4.002 -3.989 -15.681 1.00 96.44 139 PHE A N 1
ATOM 1099 C CA . PHE A 1 139 ? 5.223 -4.795 -15.752 1.00 96.44 139 PHE A CA 1
ATOM 1100 C C . PHE A 1 139 ? 5.268 -5.745 -16.950 1.00 96.44 139 PHE A C 1
ATOM 1102 O O . PHE A 1 139 ? 6.321 -6.295 -17.255 1.00 96.44 139 PHE A O 1
ATOM 1109 N N . ILE A 1 140 ? 4.156 -5.931 -17.666 1.00 92.19 140 ILE A N 1
ATOM 1110 C CA . ILE A 1 140 ? 4.031 -6.985 -18.685 1.00 92.19 140 ILE A CA 1
ATOM 1111 C C . ILE A 1 140 ? 5.085 -6.891 -19.803 1.00 92.19 140 ILE A C 1
ATOM 1113 O O . ILE A 1 140 ? 5.616 -7.913 -20.234 1.00 92.19 140 ILE A O 1
ATOM 1117 N N . ASN A 1 141 ? 5.447 -5.668 -20.209 1.00 91.94 141 ASN A N 1
ATOM 1118 C CA . ASN A 1 141 ? 6.433 -5.400 -21.264 1.00 91.94 141 ASN A CA 1
ATOM 1119 C C . ASN A 1 141 ? 7.887 -5.385 -20.757 1.00 91.94 141 ASN A C 1
ATOM 1121 O O . ASN A 1 141 ? 8.822 -5.419 -21.553 1.00 91.94 141 ASN A O 1
ATOM 1125 N N . HIS A 1 142 ? 8.089 -5.303 -19.440 1.00 93.25 142 HIS A N 1
ATOM 1126 C CA . HIS A 1 142 ? 9.398 -5.183 -18.801 1.00 93.25 142 HIS A CA 1
ATOM 1127 C C . HIS A 1 142 ? 9.386 -5.998 -17.506 1.00 93.25 142 HIS A C 1
ATOM 1129 O O . HIS A 1 142 ? 9.126 -5.476 -16.436 1.00 93.25 142 HIS A O 1
ATOM 1135 N N . GLN A 1 143 ? 9.638 -7.302 -17.591 1.00 94.50 143 GLN A N 1
ATOM 1136 C CA . GLN A 1 143 ? 9.446 -8.203 -16.442 1.00 94.50 143 GLN A CA 1
ATOM 1137 C C . GLN A 1 143 ? 10.697 -8.378 -15.568 1.00 94.50 143 GLN A C 1
ATOM 1139 O O . GLN A 1 143 ? 10.688 -9.147 -14.609 1.00 94.50 143 GLN A O 1
ATOM 1144 N N . LYS A 1 144 ? 11.798 -7.689 -15.890 1.00 96.44 144 LYS A N 1
ATOM 1145 C CA . LYS A 1 144 ? 13.032 -7.768 -15.103 1.00 96.44 144 LYS A CA 1
ATOM 1146 C C . LYS A 1 144 ? 12.872 -6.955 -13.829 1.00 96.44 144 LYS A C 1
ATOM 1148 O O . LYS A 1 144 ? 12.696 -5.741 -13.889 1.00 96.44 144 LYS A O 1
ATOM 1153 N N . LYS A 1 145 ? 12.955 -7.613 -12.673 1.00 96.44 145 LYS A N 1
ATOM 1154 C CA . LYS A 1 145 ? 12.819 -6.958 -11.364 1.00 96.44 145 LYS A CA 1
ATOM 1155 C C . LYS A 1 145 ? 13.858 -5.845 -11.166 1.00 96.44 145 LYS A C 1
ATOM 1157 O O . LYS A 1 145 ? 13.540 -4.807 -10.596 1.00 96.44 145 LYS A O 1
ATOM 1162 N N . GLU A 1 146 ? 15.059 -6.014 -11.718 1.00 96.19 146 GLU A N 1
ATOM 1163 C CA . GLU A 1 146 ? 16.181 -5.074 -11.607 1.00 96.19 146 GLU A CA 1
ATOM 1164 C C . GLU A 1 146 ? 15.900 -3.732 -12.298 1.00 96.19 146 GLU A C 1
ATOM 1166 O O . GLU A 1 146 ? 16.492 -2.706 -11.945 1.00 96.19 146 GLU A O 1
ATOM 1171 N N . ASP A 1 147 ? 14.960 -3.708 -13.247 1.00 96.19 147 ASP A N 1
ATOM 1172 C CA . ASP A 1 147 ? 14.556 -2.485 -13.933 1.00 96.19 147 ASP A CA 1
ATOM 1173 C C . ASP A 1 147 ? 13.746 -1.561 -13.012 1.00 96.19 147 ASP A C 1
ATOM 1175 O O . ASP A 1 147 ? 13.539 -0.402 -13.366 1.00 96.19 147 ASP A O 1
ATOM 1179 N N . TYR A 1 148 ? 13.312 -2.014 -11.830 1.00 98.00 148 TYR A N 1
ATOM 1180 C CA . TYR A 1 148 ? 12.382 -1.277 -10.978 1.00 98.00 148 TYR A CA 1
ATOM 1181 C C . TYR A 1 148 ? 12.981 -0.789 -9.663 1.00 98.00 148 TYR A C 1
ATOM 1183 O O . TYR A 1 148 ? 13.754 -1.469 -8.993 1.00 98.00 148 TYR A O 1
ATOM 1191 N N . ILE A 1 149 ? 12.548 0.410 -9.274 1.00 97.38 149 ILE A N 1
ATOM 1192 C CA . ILE A 1 149 ? 12.830 1.043 -7.985 1.00 97.38 149 ILE A CA 1
ATOM 1193 C C . ILE A 1 149 ? 11.506 1.457 -7.364 1.00 97.38 149 ILE A C 1
ATOM 1195 O O . ILE A 1 149 ? 10.652 2.035 -8.042 1.00 97.38 149 ILE A O 1
ATOM 1199 N N . VAL A 1 150 ? 11.361 1.230 -6.062 1.00 98.25 150 VAL A N 1
ATOM 1200 C CA . VAL A 1 150 ? 10.193 1.664 -5.296 1.00 98.25 150 VAL A CA 1
ATOM 1201 C C . VAL A 1 150 ? 10.596 2.735 -4.290 1.00 98.25 150 VAL A C 1
ATOM 1203 O O . VAL A 1 150 ? 11.546 2.556 -3.529 1.00 98.25 150 VAL A O 1
ATOM 1206 N N . TYR A 1 151 ? 9.857 3.843 -4.266 1.00 97.56 151 TYR A N 1
ATOM 1207 C CA . TYR A 1 151 ? 9.979 4.885 -3.249 1.00 97.56 151 TYR A CA 1
ATOM 1208 C C . TYR A 1 151 ? 8.745 4.908 -2.347 1.00 97.56 151 TYR A C 1
ATOM 1210 O O . TYR A 1 151 ? 7.615 4.950 -2.836 1.00 97.56 151 TYR A O 1
ATOM 1218 N N . LEU A 1 152 ? 8.975 4.937 -1.035 1.00 97.38 152 LEU A N 1
ATOM 1219 C CA . LEU A 1 152 ? 7.959 5.159 -0.003 1.00 97.38 152 LEU A CA 1
ATOM 1220 C C . LEU A 1 152 ? 8.202 6.511 0.671 1.00 97.38 152 LEU A C 1
ATOM 1222 O O . LEU A 1 152 ? 9.346 6.956 0.777 1.00 97.38 152 LEU A O 1
ATOM 1226 N N . GLY A 1 153 ? 7.143 7.168 1.146 1.00 94.50 153 GLY A N 1
ATOM 1227 C CA . GLY A 1 153 ? 7.282 8.449 1.846 1.00 94.50 153 GLY A CA 1
ATOM 1228 C C . GLY A 1 153 ? 7.584 9.645 0.928 1.00 94.50 153 GLY A C 1
ATOM 1229 O O . GLY A 1 153 ? 7.978 10.699 1.419 1.00 94.50 153 GLY A O 1
ATOM 1230 N N . ARG A 1 154 ? 7.377 9.510 -0.392 1.00 91.88 154 ARG A N 1
ATOM 1231 C CA . ARG A 1 154 ? 7.652 10.554 -1.393 1.00 91.88 154 ARG A CA 1
ATOM 1232 C C . ARG A 1 154 ? 6.371 11.315 -1.812 1.00 91.88 154 ARG A C 1
ATOM 1234 O O . ARG A 1 154 ? 5.540 10.731 -2.502 1.00 91.88 154 ARG A O 1
ATOM 1241 N N . PRO A 1 155 ? 6.214 12.615 -1.486 1.00 87.75 155 PRO A N 1
ATOM 1242 C CA . PRO A 1 155 ? 5.095 13.461 -1.925 1.00 87.75 155 PRO A CA 1
ATOM 1243 C C . PRO A 1 155 ? 5.240 14.021 -3.349 1.00 87.75 155 PRO A C 1
ATOM 1245 O O . PRO A 1 155 ? 4.246 14.410 -3.957 1.00 87.75 155 PRO A O 1
ATOM 1248 N N . ARG A 1 156 ? 6.464 14.125 -3.884 1.00 89.25 156 ARG A N 1
ATOM 1249 C CA . ARG A 1 156 ? 6.741 14.721 -5.202 1.00 89.25 156 ARG A CA 1
ATOM 1250 C C . ARG A 1 156 ? 7.487 13.733 -6.085 1.00 89.25 156 ARG A C 1
ATOM 1252 O O . ARG A 1 156 ? 8.553 13.267 -5.706 1.00 89.25 156 ARG A O 1
ATOM 1259 N N . LEU A 1 157 ? 6.964 13.450 -7.278 1.00 88.81 157 LEU A N 1
ATOM 1260 C CA . LEU A 1 157 ? 7.551 12.436 -8.165 1.00 88.81 157 LEU A CA 1
ATOM 1261 C C . LEU A 1 157 ? 8.921 12.846 -8.741 1.00 88.81 157 LEU A C 1
ATOM 1263 O O . LEU A 1 157 ? 9.803 12.010 -8.912 1.00 88.81 157 LEU A O 1
ATOM 1267 N N . ASN A 1 158 ? 9.124 14.143 -8.980 1.00 86.06 158 ASN A N 1
ATOM 1268 C CA . ASN A 1 158 ? 10.294 14.658 -9.702 1.00 86.06 158 ASN A CA 1
ATOM 1269 C C . ASN A 1 158 ? 11.357 15.295 -8.790 1.00 86.06 158 ASN A C 1
ATOM 1271 O O . ASN A 1 158 ? 12.265 15.956 -9.285 1.00 86.06 158 ASN A O 1
ATOM 1275 N N . SER A 1 159 ? 11.250 15.145 -7.466 1.00 85.56 159 SER A N 1
ATOM 1276 C CA . SER A 1 159 ? 12.209 15.732 -6.521 1.00 85.56 159 SER A CA 1
ATOM 1277 C C . SER A 1 159 ? 12.484 14.811 -5.339 1.00 85.56 159 SER A C 1
ATOM 1279 O O . SER A 1 159 ? 11.562 14.189 -4.814 1.00 85.56 159 SER A O 1
ATOM 1281 N N . MET A 1 160 ? 13.731 14.792 -4.870 1.00 84.50 160 MET A N 1
ATOM 1282 C CA . MET A 1 160 ? 14.111 14.089 -3.645 1.00 84.50 160 MET A CA 1
ATOM 1283 C C . MET A 1 160 ? 13.400 14.702 -2.432 1.00 84.50 160 MET A C 1
ATOM 1285 O O . MET A 1 160 ? 13.378 15.924 -2.277 1.00 84.50 160 MET A O 1
ATOM 1289 N N . THR A 1 161 ? 12.826 13.860 -1.574 1.00 86.06 161 THR A N 1
ATOM 1290 C CA . THR A 1 161 ? 12.154 14.291 -0.342 1.00 86.06 161 THR A CA 1
ATOM 1291 C C . THR A 1 161 ? 12.908 13.780 0.887 1.00 86.06 161 THR A C 1
ATOM 1293 O O . THR A 1 161 ? 13.181 12.583 0.971 1.00 86.06 161 THR A O 1
ATOM 1296 N N . PRO A 1 162 ? 13.229 14.638 1.874 1.00 85.62 162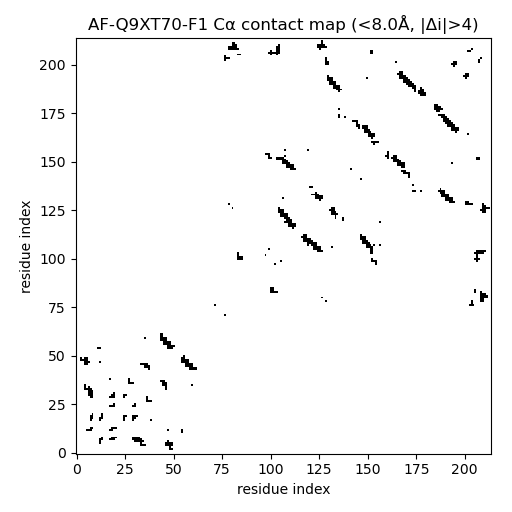 PRO A N 1
ATOM 1297 C CA . PRO A 1 162 ? 13.786 14.182 3.143 1.00 85.62 162 PRO A CA 1
ATOM 1298 C C . PRO A 1 162 ? 12.889 13.133 3.812 1.00 85.62 162 PRO A C 1
ATOM 1300 O O . PRO A 1 162 ? 11.684 13.334 3.947 1.00 85.62 162 PRO A O 1
ATOM 1303 N N . GLY A 1 163 ? 13.481 12.019 4.242 1.00 85.12 163 GLY A N 1
ATOM 1304 C CA . GLY A 1 163 ? 12.754 10.928 4.895 1.00 85.12 163 GLY A CA 1
ATOM 1305 C C . GLY A 1 163 ? 12.045 9.953 3.948 1.00 85.12 163 GLY A C 1
ATOM 1306 O O . GLY A 1 163 ? 11.399 9.025 4.433 1.00 85.12 163 GLY A O 1
ATOM 1307 N N . GLU A 1 164 ? 12.172 10.113 2.626 1.00 93.31 164 GLU A N 1
ATOM 1308 C CA . GLU A 1 164 ? 11.758 9.070 1.685 1.00 93.31 164 GLU A CA 1
ATOM 1309 C C . GLU A 1 164 ? 12.685 7.851 1.783 1.00 93.31 164 GLU A C 1
ATOM 1311 O O . GLU A 1 164 ? 13.890 7.974 2.016 1.00 93.31 164 GLU A O 1
ATOM 1316 N N . MET A 1 165 ? 12.130 6.660 1.581 1.00 95.50 165 MET A N 1
ATOM 1317 C CA . MET A 1 165 ? 12.895 5.416 1.556 1.00 95.50 165 MET A CA 1
ATOM 1318 C C . MET A 1 165 ? 12.887 4.834 0.147 1.00 95.50 165 MET A C 1
ATOM 1320 O O . MET A 1 165 ? 11.828 4.687 -0.464 1.00 95.50 165 MET A O 1
ATOM 1324 N N . LYS A 1 166 ? 14.076 4.488 -0.349 1.00 96.38 166 LYS A N 1
ATOM 1325 C CA . LYS A 1 166 ? 14.289 3.829 -1.640 1.00 96.38 166 LYS A CA 1
ATOM 1326 C C . LYS A 1 166 ? 14.487 2.327 -1.432 1.00 96.38 166 LYS A C 1
ATOM 1328 O O . LYS A 1 166 ? 15.274 1.931 -0.572 1.00 96.38 166 LYS A O 1
ATOM 1333 N N . PHE A 1 167 ? 13.846 1.520 -2.270 1.00 98.12 167 PHE A N 1
ATOM 1334 C CA . PHE A 1 167 ? 13.973 0.067 -2.274 1.00 98.12 167 PHE A CA 1
ATOM 1335 C C . PHE A 1 167 ? 14.214 -0.480 -3.678 1.00 98.12 167 PHE A C 1
ATOM 1337 O O . PHE A 1 167 ? 13.671 0.026 -4.664 1.00 98.12 167 PHE A O 1
ATOM 1344 N N . GLU A 1 168 ? 14.998 -1.549 -3.728 1.00 98.06 168 GLU A N 1
ATOM 1345 C CA . GLU A 1 168 ? 15.137 -2.425 -4.884 1.00 98.06 168 GLU A CA 1
ATOM 1346 C C . GLU A 1 168 ? 14.045 -3.501 -4.851 1.00 98.06 168 GLU A C 1
ATOM 1348 O O . GLU A 1 168 ? 13.522 -3.848 -3.785 1.00 98.06 168 GLU A O 1
ATOM 1353 N N . VAL A 1 169 ? 13.688 -4.024 -6.024 1.00 98.19 169 VAL A N 1
ATOM 1354 C CA . VAL A 1 169 ? 12.708 -5.108 -6.145 1.00 98.19 169 VAL A CA 1
ATOM 1355 C C . VAL A 1 169 ? 13.436 -6.448 -6.122 1.00 98.19 169 VAL A C 1
ATOM 1357 O O . VAL A 1 169 ? 14.107 -6.829 -7.077 1.00 98.19 169 VAL A O 1
ATOM 1360 N N . GLU A 1 170 ? 13.275 -7.181 -5.024 1.00 98.06 170 GLU A N 1
ATOM 1361 C CA . GLU A 1 170 ? 13.850 -8.515 -4.833 1.00 98.06 170 GLU A CA 1
ATOM 1362 C C . GLU A 1 170 ? 13.046 -9.589 -5.570 1.00 98.06 170 GLU A C 1
ATOM 1364 O O . GLU A 1 170 ? 13.597 -10.579 -6.047 1.00 98.06 170 GLU A O 1
ATOM 1369 N N . GLN A 1 171 ? 11.734 -9.399 -5.689 1.00 98.25 171 GLN A N 1
ATOM 1370 C CA . GLN A 1 171 ? 10.850 -10.324 -6.387 1.00 98.25 171 GLN A CA 1
ATOM 1371 C C . GLN A 1 171 ? 9.701 -9.553 -7.027 1.00 98.25 171 GLN A C 1
ATOM 1373 O O . GLN A 1 171 ? 9.079 -8.720 -6.371 1.00 98.25 171 GLN A O 1
ATOM 1378 N N . LEU A 1 172 ? 9.417 -9.858 -8.291 1.00 98.44 172 LEU A N 1
ATOM 1379 C CA . LEU A 1 172 ? 8.274 -9.345 -9.034 1.00 98.44 172 LEU A CA 1
ATOM 1380 C C . LEU A 1 172 ? 7.384 -10.531 -9.407 1.00 98.44 172 LEU A C 1
ATOM 1382 O O . LEU A 1 172 ? 7.813 -11.417 -10.140 1.00 98.44 172 LEU A O 1
ATOM 1386 N N . ILE A 1 173 ? 6.172 -10.561 -8.862 1.00 98.31 173 ILE A N 1
ATOM 1387 C CA . ILE A 1 173 ? 5.193 -11.626 -9.079 1.00 98.31 173 ILE A CA 1
ATOM 1388 C C . ILE A 1 173 ? 4.028 -11.023 -9.851 1.00 98.31 173 ILE A C 1
ATOM 1390 O O . ILE A 1 173 ? 3.282 -10.204 -9.312 1.00 98.31 173 ILE A O 1
ATOM 1394 N N . LEU A 1 174 ? 3.884 -11.423 -11.108 1.00 97.75 174 LEU A N 1
ATOM 1395 C CA . LEU A 1 174 ? 2.710 -11.109 -11.916 1.00 97.75 174 LEU A CA 1
ATOM 1396 C C . LEU A 1 174 ? 1.662 -12.191 -11.683 1.00 97.75 174 LEU A C 1
ATOM 1398 O O . LEU A 1 174 ? 2.012 -13.356 -11.490 1.00 97.75 174 LEU A O 1
ATOM 1402 N N . HIS A 1 175 ? 0.386 -11.824 -11.679 1.00 97.12 175 HIS A N 1
ATOM 1403 C CA . HIS A 1 175 ? -0.661 -12.817 -11.488 1.00 97.12 175 HIS A CA 1
ATOM 1404 C C . HIS A 1 175 ? -0.716 -13.767 -12.694 1.00 97.12 175 HIS A C 1
ATOM 1406 O O . HIS A 1 175 ? -0.907 -13.330 -13.825 1.00 97.12 175 HIS A O 1
ATOM 1412 N N . GLU A 1 176 ? -0.600 -15.075 -12.454 1.00 94.75 176 GLU A N 1
ATOM 1413 C CA . GLU A 1 176 ? -0.509 -16.105 -13.506 1.00 94.75 176 GLU A CA 1
ATOM 1414 C C . GLU A 1 176 ? -1.724 -16.108 -14.445 1.00 94.75 176 GLU A C 1
ATOM 1416 O O . GLU A 1 176 ? -1.602 -16.296 -15.650 1.00 94.75 176 GLU A O 1
ATOM 1421 N N . GLY A 1 177 ? -2.908 -15.841 -13.892 1.00 93.31 177 GLY A N 1
ATOM 1422 C CA . GLY A 1 177 ? -4.153 -15.700 -14.649 1.00 93.31 177 GLY A CA 1
ATOM 1423 C C . GLY A 1 177 ? -4.380 -14.331 -15.302 1.00 93.31 177 GLY A C 1
ATOM 1424 O O . GLY A 1 177 ? -5.526 -14.048 -15.657 1.00 93.31 177 GLY A O 1
ATOM 1425 N N . TYR A 1 178 ? -3.375 -13.451 -15.387 1.00 92.81 178 TYR A N 1
ATOM 1426 C CA . TYR A 1 178 ? -3.537 -12.143 -16.028 1.00 92.81 178 TYR A CA 1
ATOM 1427 C C . TYR A 1 178 ? -3.919 -12.301 -17.501 1.00 92.81 178 TYR A C 1
ATOM 1429 O O . TYR A 1 178 ? -3.256 -13.007 -18.262 1.00 92.81 178 TYR A O 1
ATOM 1437 N N . ARG A 1 179 ? -4.986 -11.613 -17.913 1.00 87.56 179 ARG A N 1
ATOM 1438 C CA . ARG A 1 179 ? -5.437 -11.572 -19.307 1.00 87.56 179 ARG A CA 1
ATOM 1439 C C . ARG A 1 179 ? -5.823 -10.151 -19.692 1.00 87.56 179 ARG A C 1
ATOM 1441 O O . ARG A 1 179 ? -6.492 -9.453 -18.934 1.00 87.56 179 ARG A O 1
ATOM 1448 N N . ALA A 1 180 ? -5.404 -9.757 -20.888 1.00 83.69 180 ALA A N 1
ATOM 1449 C CA . ALA A 1 180 ? -5.714 -8.470 -21.514 1.00 83.69 180 ALA A CA 1
ATOM 1450 C C . ALA A 1 180 ? -6.284 -8.673 -22.927 1.00 83.69 180 ALA A C 1
ATOM 1452 O O . ALA A 1 180 ? -6.006 -7.917 -23.851 1.00 83.69 180 ALA A O 1
ATOM 1453 N N . ASP A 1 181 ? -7.016 -9.766 -23.108 1.00 73.31 181 ASP A N 1
ATOM 1454 C CA . ASP A 1 181 ? -7.612 -10.199 -24.369 1.00 73.31 181 ASP A CA 1
ATOM 1455 C C . ASP A 1 181 ? -8.883 -9.421 -24.742 1.00 73.31 181 ASP A C 1
ATOM 1457 O O . ASP A 1 181 ? -9.348 -9.505 -25.877 1.00 73.31 181 ASP A O 1
ATOM 1461 N N . THR A 1 182 ? -9.428 -8.634 -23.812 1.00 69.06 182 THR A N 1
ATOM 1462 C CA . THR A 1 182 ? -10.549 -7.713 -24.042 1.00 69.06 182 THR A CA 1
ATOM 1463 C C . THR A 1 182 ? -10.188 -6.293 -23.586 1.00 69.06 182 THR A C 1
ATOM 1465 O O . THR A 1 182 ? -9.098 -6.052 -23.073 1.00 69.06 182 THR A O 1
ATOM 1468 N N . LEU A 1 183 ? -11.118 -5.337 -23.722 1.00 67.12 183 LEU A N 1
ATOM 1469 C CA . LEU A 1 183 ? -10.995 -3.998 -23.117 1.00 67.12 183 LEU A CA 1
ATOM 1470 C C . LEU A 1 183 ? -10.907 -4.031 -21.574 1.00 67.12 183 LEU A C 1
ATOM 1472 O O . LEU A 1 183 ? -10.650 -2.996 -20.962 1.00 67.12 183 LEU A O 1
ATOM 1476 N N . ALA A 1 184 ? -11.142 -5.186 -20.941 1.00 75.62 184 ALA A N 1
ATOM 1477 C CA . ALA A 1 184 ? -11.014 -5.385 -19.506 1.00 75.62 184 ALA A CA 1
ATOM 1478 C C . ALA A 1 184 ? -9.725 -6.150 -19.168 1.00 75.62 184 ALA A C 1
ATOM 1480 O O . ALA A 1 184 ? -9.445 -7.214 -19.722 1.00 75.62 184 ALA A O 1
ATOM 1481 N N . HIS A 1 185 ? -8.968 -5.627 -18.202 1.00 82.00 185 HIS A N 1
ATOM 1482 C CA . HIS A 1 185 ? -7.835 -6.333 -17.617 1.00 82.00 185 HIS A CA 1
ATOM 1483 C C . HIS A 1 185 ? -8.338 -7.292 -16.530 1.00 82.00 185 HIS A C 1
ATOM 1485 O O . HIS A 1 185 ? -8.856 -6.865 -15.496 1.00 82.00 185 HIS A O 1
ATOM 1491 N N . HIS A 1 186 ? -8.195 -8.597 -16.756 1.00 90.69 186 HIS A N 1
ATOM 1492 C CA . HIS A 1 186 ? -8.535 -9.625 -15.775 1.00 90.69 186 HIS A CA 1
ATOM 1493 C C . HIS A 1 186 ? -7.317 -9.979 -14.926 1.00 90.69 186 HIS A C 1
ATOM 1495 O O . HIS A 1 186 ? -6.212 -10.117 -15.450 1.00 90.69 186 HIS A O 1
ATOM 1501 N N . ASN A 1 187 ? -7.535 -10.172 -13.621 1.00 93.81 187 ASN A N 1
ATOM 1502 C CA . ASN A 1 187 ? -6.489 -10.492 -12.645 1.00 93.81 187 ASN A CA 1
ATOM 1503 C C . ASN A 1 187 ? -5.293 -9.525 -12.708 1.00 93.81 187 ASN A C 1
ATOM 1505 O O . ASN A 1 187 ? -4.134 -9.929 -12.639 1.00 93.81 187 ASN A O 1
ATOM 1509 N N . ASP A 1 188 ? -5.577 -8.234 -12.869 1.00 95.31 188 ASP A N 1
ATOM 1510 C CA . ASP A 1 188 ? -4.570 -7.188 -13.025 1.00 95.31 188 ASP A CA 1
ATOM 1511 C C . ASP A 1 188 ? -3.952 -6.765 -11.690 1.00 95.31 188 ASP A C 1
ATOM 1513 O O . ASP A 1 188 ? -4.120 -5.648 -11.206 1.00 95.31 188 ASP A O 1
ATOM 1517 N N . ILE A 1 189 ? -3.247 -7.703 -11.070 1.00 97.62 189 ILE A N 1
ATOM 1518 C CA . ILE A 1 189 ? -2.613 -7.537 -9.768 1.00 97.62 189 ILE A CA 1
ATOM 1519 C C . ILE A 1 189 ? -1.191 -8.083 -9.821 1.00 97.62 189 ILE A C 1
ATOM 1521 O O . ILE A 1 189 ? -0.936 -9.100 -10.457 1.00 97.62 189 ILE A O 1
ATOM 1525 N N . ALA A 1 190 ? -0.255 -7.403 -9.175 1.00 98.31 190 ALA A N 1
ATOM 1526 C CA . ALA A 1 190 ? 1.131 -7.829 -9.053 1.00 98.31 190 ALA A CA 1
ATOM 1527 C C . ALA A 1 190 ? 1.643 -7.571 -7.635 1.00 98.31 190 ALA A C 1
ATOM 1529 O O . ALA A 1 190 ? 1.217 -6.622 -6.971 1.00 98.31 190 ALA A O 1
ATOM 1530 N N . LEU A 1 191 ? 2.582 -8.400 -7.183 1.00 98.62 191 LEU A N 1
ATOM 1531 C CA . LEU A 1 191 ? 3.272 -8.240 -5.906 1.00 98.62 191 LEU A CA 1
ATOM 1532 C C . LEU A 1 191 ? 4.754 -7.966 -6.130 1.00 98.62 191 LEU A C 1
ATOM 1534 O O . LEU A 1 191 ? 5.427 -8.655 -6.896 1.00 98.62 191 LEU A O 1
ATOM 1538 N N . LEU A 1 192 ? 5.262 -6.966 -5.419 1.00 98.81 192 LEU A N 1
ATOM 1539 C CA . LEU A 1 192 ? 6.663 -6.587 -5.407 1.00 98.81 192 LEU A CA 1
ATOM 1540 C C . LEU A 1 192 ? 7.206 -6.810 -3.998 1.00 98.81 192 LEU A C 1
ATOM 1542 O O . LEU A 1 192 ? 6.758 -6.162 -3.047 1.00 98.81 192 LEU A O 1
ATOM 1546 N N . LYS A 1 193 ? 8.187 -7.702 -3.864 1.00 98.69 193 LYS A N 1
ATOM 1547 C CA . LYS A 1 193 ? 8.984 -7.825 -2.644 1.00 98.69 193 LYS A CA 1
ATOM 1548 C C . LYS A 1 193 ? 10.092 -6.784 -2.692 1.00 98.69 193 LYS A C 1
ATOM 1550 O O . LYS A 1 193 ? 10.893 -6.793 -3.623 1.00 98.69 193 LYS A O 1
ATOM 1555 N N . ILE A 1 194 ? 10.134 -5.899 -1.706 1.00 98.56 194 ILE A N 1
ATOM 1556 C CA . ILE A 1 194 ? 11.051 -4.760 -1.666 1.00 98.56 194 ILE A CA 1
ATOM 1557 C C . ILE A 1 194 ? 12.102 -4.925 -0.569 1.00 98.56 194 ILE A C 1
ATOM 1559 O O . ILE A 1 194 ? 11.784 -5.349 0.544 1.00 98.56 194 ILE A O 1
ATOM 1563 N N . LEU A 1 195 ? 13.348 -4.563 -0.874 1.00 98.00 195 LEU A N 1
ATOM 1564 C CA . LEU A 1 195 ? 14.465 -4.553 0.073 1.00 98.00 195 LEU A CA 1
ATOM 1565 C C . LEU A 1 195 ? 15.302 -3.285 -0.099 1.00 98.00 195 LEU A C 1
ATOM 1567 O O . LEU A 1 195 ? 15.517 -2.803 -1.210 1.00 98.00 195 LEU A O 1
ATOM 1571 N N . SER A 1 196 ? 15.757 -2.715 1.014 1.00 96.31 196 SER A N 1
ATOM 1572 C CA . SER A 1 196 ? 16.732 -1.627 0.982 1.00 96.31 196 SER A CA 1
ATOM 1573 C C . SER A 1 196 ? 18.106 -2.161 0.573 1.00 96.31 196 SER A C 1
ATOM 1575 O O . SER A 1 196 ? 18.347 -3.368 0.596 1.00 96.31 196 SER A O 1
ATOM 1577 N N . ASN A 1 197 ? 19.052 -1.263 0.291 1.00 91.56 197 ASN A N 1
ATOM 1578 C CA . ASN A 1 197 ? 20.443 -1.640 0.004 1.00 91.56 197 ASN A CA 1
ATOM 1579 C C . ASN A 1 197 ? 21.095 -2.477 1.124 1.00 91.56 197 ASN A C 1
ATOM 1581 O O . ASN A 1 197 ? 22.049 -3.202 0.867 1.00 91.56 197 ASN A O 1
ATOM 1585 N N . ASN A 1 198 ? 20.570 -2.395 2.352 1.00 93.25 198 ASN A N 1
ATOM 1586 C CA . ASN A 1 198 ? 21.055 -3.146 3.511 1.00 93.25 198 ASN A CA 1
ATOM 1587 C C . ASN A 1 198 ? 20.243 -4.433 3.761 1.00 93.25 198 ASN A C 1
ATOM 1589 O O . ASN A 1 198 ? 20.328 -5.009 4.843 1.00 93.25 198 ASN A O 1
ATOM 1593 N N . GLY A 1 199 ? 19.392 -4.854 2.818 1.00 93.94 199 GLY A N 1
ATOM 1594 C CA . GLY A 1 199 ? 18.553 -6.049 2.946 1.00 93.94 199 GLY A CA 1
ATOM 1595 C C . GLY A 1 199 ? 17.407 -5.910 3.953 1.00 93.94 199 GLY A C 1
ATOM 1596 O O . GLY A 1 199 ? 16.871 -6.913 4.417 1.00 93.94 199 GLY A O 1
ATOM 1597 N N . GLN A 1 200 ? 17.027 -4.683 4.321 1.00 95.94 200 GLN A N 1
ATOM 1598 C CA . GLN A 1 200 ? 15.967 -4.431 5.301 1.00 95.94 200 GLN A CA 1
ATOM 1599 C C . GLN A 1 200 ? 14.658 -4.014 4.631 1.00 95.94 200 GLN A C 1
ATOM 1601 O O . GLN A 1 200 ? 14.646 -3.295 3.631 1.00 95.94 200 GLN A O 1
ATOM 1606 N N . CYS A 1 201 ? 13.547 -4.427 5.235 1.00 96.81 201 CYS A N 1
ATOM 1607 C CA . CYS A 1 201 ? 12.212 -3.989 4.849 1.00 96.81 201 CYS A CA 1
ATOM 1608 C C . CYS A 1 201 ? 11.921 -2.558 5.321 1.00 96.81 201 CYS A C 1
ATOM 1610 O O . CYS A 1 201 ? 12.678 -1.977 6.110 1.00 96.81 201 CYS A O 1
ATOM 1612 N N . ALA A 1 202 ? 10.808 -1.993 4.851 1.00 96.50 202 ALA A N 1
ATOM 1613 C CA . ALA A 1 202 ? 10.385 -0.655 5.225 1.00 96.50 202 ALA A CA 1
ATOM 1614 C C . ALA A 1 202 ? 10.243 -0.517 6.741 1.00 96.50 202 ALA A C 1
ATOM 1616 O O . ALA A 1 202 ? 9.762 -1.424 7.420 1.00 96.50 202 ALA A O 1
ATOM 1617 N N . GLN A 1 203 ? 10.671 0.633 7.257 1.00 94.31 203 GLN A N 1
ATOM 1618 C CA . GLN A 1 203 ? 10.506 0.991 8.658 1.00 94.31 203 GLN A CA 1
ATOM 1619 C C . GLN A 1 203 ? 9.317 1.946 8.787 1.00 94.31 203 GLN A C 1
ATOM 1621 O O . GLN A 1 203 ? 9.163 2.841 7.950 1.00 94.31 203 GLN A O 1
ATOM 1626 N N . PRO A 1 204 ? 8.459 1.765 9.801 1.00 92.94 204 PRO A N 1
ATOM 1627 C CA . PRO A 1 204 ? 7.269 2.585 9.951 1.00 92.94 204 PRO A CA 1
ATOM 1628 C C . PRO A 1 204 ? 7.630 4.014 10.366 1.00 92.94 204 PRO A C 1
ATOM 1630 O O . PRO A 1 204 ? 8.482 4.247 11.224 1.00 92.94 204 PRO A O 1
ATOM 1633 N N . SER A 1 205 ? 6.926 4.981 9.786 1.00 90.75 205 SER A N 1
ATOM 1634 C CA . SER A 1 205 ? 7.046 6.407 10.099 1.00 90.75 205 SER A CA 1
ATOM 1635 C C . SER A 1 205 ? 5.681 7.097 9.963 1.00 90.75 205 SER A C 1
ATOM 1637 O O . SER A 1 205 ? 4.672 6.452 9.679 1.00 90.75 205 SER A O 1
ATOM 1639 N N . ARG A 1 206 ? 5.608 8.421 10.154 1.00 87.44 206 ARG A N 1
ATOM 1640 C CA . ARG A 1 206 ? 4.362 9.175 9.896 1.00 87.44 206 ARG A CA 1
ATOM 1641 C C . ARG A 1 206 ? 3.992 9.219 8.407 1.00 87.44 206 ARG A C 1
ATOM 1643 O O . ARG A 1 206 ? 2.819 9.378 8.089 1.00 87.44 206 ARG A O 1
ATOM 1650 N N . SER A 1 207 ? 4.978 9.071 7.523 1.00 91.12 207 SER A N 1
ATOM 1651 C CA . SER A 1 207 ? 4.837 9.106 6.064 1.00 91.12 207 SER A CA 1
ATOM 1652 C C . SER A 1 207 ? 4.899 7.721 5.410 1.00 91.12 207 SER A C 1
ATOM 1654 O O . SER A 1 207 ? 4.686 7.619 4.206 1.00 91.12 207 SER A O 1
ATOM 1656 N N . ILE A 1 208 ? 5.191 6.668 6.185 1.00 94.44 208 ILE A N 1
ATOM 1657 C CA . ILE A 1 208 ? 5.316 5.283 5.719 1.00 94.44 208 ILE A CA 1
ATOM 1658 C C . ILE A 1 208 ? 4.525 4.374 6.661 1.00 94.44 208 ILE A C 1
ATOM 1660 O O . ILE A 1 208 ? 4.945 4.108 7.788 1.00 94.44 208 ILE A O 1
ATOM 1664 N N . GLN A 1 209 ? 3.373 3.898 6.197 1.00 94.94 209 GLN A N 1
ATOM 1665 C CA . GLN A 1 209 ? 2.498 2.949 6.894 1.00 94.94 209 GLN A CA 1
ATOM 1666 C C . GLN A 1 209 ? 1.925 1.942 5.899 1.00 94.94 209 GLN A C 1
ATOM 1668 O O . GLN A 1 209 ? 1.969 2.164 4.693 1.00 94.94 209 GLN A O 1
ATOM 1673 N N . THR A 1 210 ? 1.375 0.836 6.393 1.00 96.75 210 THR A N 1
ATOM 1674 C CA . THR A 1 210 ? 0.704 -0.152 5.542 1.00 96.75 210 THR A CA 1
ATOM 1675 C C . THR A 1 210 ? -0.781 0.172 5.383 1.00 96.75 210 THR A C 1
ATOM 1677 O O . THR A 1 210 ? -1.398 0.778 6.261 1.00 96.75 210 THR A O 1
ATOM 1680 N N . ILE A 1 211 ? -1.385 -0.247 4.272 1.00 96.81 211 ILE A N 1
ATOM 1681 C CA . ILE A 1 211 ? -2.846 -0.312 4.128 1.00 96.81 211 ILE A CA 1
ATOM 1682 C C . ILE A 1 211 ? -3.351 -1.687 4.587 1.00 96.81 211 ILE A C 1
ATOM 1684 O O . ILE A 1 211 ? -2.616 -2.671 4.508 1.00 96.81 211 ILE A O 1
ATOM 1688 N N . CYS A 1 212 ? -4.581 -1.765 5.102 1.00 95.12 212 CYS A N 1
ATOM 1689 C CA . CYS A 1 212 ? -5.205 -3.055 5.415 1.00 95.12 212 CYS A CA 1
ATOM 1690 C C . CYS A 1 212 ? -5.740 -3.712 4.136 1.00 95.12 212 CYS A C 1
ATOM 1692 O O . CYS A 1 212 ? -6.206 -3.017 3.232 1.00 95.12 212 CYS A O 1
ATOM 1694 N N . LEU A 1 213 ? -5.713 -5.042 4.094 1.00 92.69 213 LEU A N 1
ATOM 1695 C CA . LEU A 1 213 ? -6.454 -5.827 3.110 1.00 92.69 213 LEU A CA 1
ATOM 1696 C C . LEU A 1 213 ? -7.838 -6.184 3.693 1.00 92.69 213 LEU A C 1
ATOM 1698 O O . LEU A 1 213 ? -7.919 -6.366 4.912 1.00 92.69 213 LEU A O 1
ATOM 1702 N N . PRO A 1 214 ? -8.905 -6.202 2.874 1.00 89.19 214 PRO A N 1
ATOM 1703 C CA . PRO A 1 214 ? -10.259 -6.558 3.304 1.00 89.19 214 PRO A CA 1
ATOM 1704 C C . PRO A 1 214 ? -10.426 -8.051 3.611 1.00 89.19 214 PRO A C 1
ATOM 1706 O O . PRO A 1 214 ? -9.641 -8.865 3.071 1.00 89.19 214 PRO A O 1
#

Foldseek 3Di:
DDAQFDQLADPQNVVDPGGCPDPCCVVQVRHRDRDFTDSPVDPATWGWGDDPPDIDIDGDPDPPPVPDDPPDPPPADDFDAPDAPDDDDDDDDPDDQDALSVVQQKKFKWFADPVRDIDTQFIWGAADQFKTKTFLVSPVVPVDQQRMKIKGLDSDPPDDDPPIAIWGFPDKAHDPPFDPPDVDTPSGMIMTGTAHPVRGTHGDDSSHHGHHDD

Nearest PDB structures (foldseek):
  3ig6-assembly1_B  TM=9.673E-01  e=7.563E-20  Homo sapiens
  1sc8-assembly1_U  TM=9.771E-01  e=1.409E-19  Homo sapiens
  6l05-assembly1_U  TM=9.745E-01  e=1.409E-19  Homo sapiens
  1sqa-assembly1_A  TM=9.726E-01  e=1.766E-19  Homo sapiens
  3mwi-assembly1_U  TM=9.731E-01  e=3.108E-19  Homo sapiens

Mean predicted aligned error: 14.07 Å

Radius of gyration: 26.48 Å; Cα contacts (8 Å, |Δi|>4): 395; chains: 1; bounding box: 62×37×68 Å

Sequence (214 aa):
MDRPCLAWNSANVLTKTYHAHRPDALQLGLGKHNYCRNPDHQRRPWCYVQVGLKQLIQECKVHDSSGKKPALPPGKLEFQCGQKALRPRFKIIGGEFTIIENQPWFAAIYRRHRGGSVTYVCGGSLISPCWVVSATHCFINHQKKEDYIVYLGRPRLNSMTPGEMKFEVEQLILHEGYRADTLAHHNDIALLKILSNNGQCAQPSRSIQTICLP

Organism: Oryctolagus cuniculus (NCBI:txid9986)

pLDDT: mean 87.5, std 13.62, range [42.22, 98.81]

InterPro domains:
  IPR000001 Kringle [PF00051] (2-63)
  IPR000001 Kringle [PS50070] (1-65)
  IPR000001 Kringle [SM00130] (1-67)
  IPR001254 Serine proteases, trypsin domain [PF00089] (92-214)
  IPR001254 Serine proteases, trypsin domain [PS50240] (92-214)
  IPR001254 Serine proteases, trypsin domain [SM00020] (91-214)
  IPR001314 Peptidase S1A, chymotrypsin family [PR00722] (123-138)
  IPR001314 Peptidase S1A, chymotrypsin family [PR00722] (184-198)
  IPR009003 Peptidase S1, PA clan [SSF50494] (79-214)
  IPR013806 Kringle-like fold [SSF57440] (3-69)
  IPR018056 Kringle, conserved site [PS00021] (35-47)
  IPR018114 Serine proteases, trypsin family, histidine active site [PS00134] (133-138)
  IPR038178 Kringle superfamily [G3DSA:2.40.20.10] (1-74)
  IPR050127 Serine Proteases (Peptidase S1 Family) [PTHR24264] (7-214)